Protein AF-A0A3B8P003-F1 (afdb_monomer_lite)

Secondary structure (DSSP, 8-state):
---HHHHHT------SS---HHHHHHHHHHHHHHHHHHHHHHHHHHHHHHHHHHHHHHHHHHHHHHHHHHHHHHHHHHHHHHHHHHHHHHHHHHHHHHHHHHHHHHHHHHHHHHHHHHHHHHHHHHHHHHHHHHHHHHHHHHHTS-----------------------------------------------------PPP----------SS-S---STTEEEETTTEEEE-

Foldseek 3Di:
DAALVNLQPDDDDDDPDDDDPVVSNVVSNVVSVVVVVVVVVVVVVVVVVVVVVVVVVVVVVVVVVVVVVVVVVVVVVVVVVVVVVVVVVVVVVVVVVVVVVVVVVVVVVVVVVVVVVVVVVVVVVVVVVVVVVVVVVVVVVVVPDPDDDDPDDDDDDDDDDDDDDDDDDDDDPPPDDDDDDDDDDDDDDDPDPPPDPPPDDPPDDPPDPPPPDPQDDDDPFWHDDPVRDTDGD

Structure (mmCIF, N/CA/C/O backbone):
data_AF-A0A3B8P003-F1
#
_entry.id   AF-A0A3B8P003-F1
#
loop_
_atom_site.group_PDB
_atom_site.id
_atom_site.type_symbol
_atom_site.label_atom_id
_atom_site.label_alt_id
_atom_site.label_comp_id
_atom_site.label_asym_id
_atom_site.label_entity_id
_atom_site.label_seq_id
_atom_site.pdbx_PDB_ins_code
_atom_site.Cartn_x
_atom_site.Cartn_y
_atom_site.Cartn_z
_atom_site.occupancy
_atom_site.B_iso_or_equiv
_atom_site.auth_seq_id
_atom_site.auth_comp_id
_atom_site.auth_asym_id
_atom_site.auth_at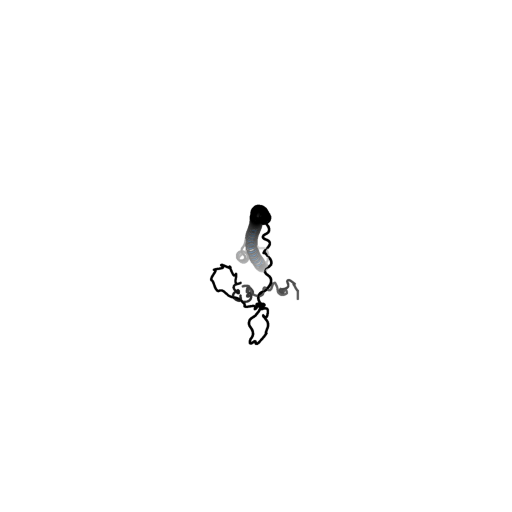om_id
_atom_site.pdbx_PDB_model_num
ATOM 1 N N . MET A 1 1 ? -41.967 1.877 48.458 1.00 63.88 1 MET A N 1
ATOM 2 C CA . MET A 1 1 ? -40.943 0.972 49.020 1.00 63.88 1 MET A CA 1
ATOM 3 C C . MET A 1 1 ? -40.528 1.576 50.343 1.00 63.88 1 MET A C 1
ATOM 5 O O . MET A 1 1 ? -40.306 2.779 50.349 1.00 63.88 1 MET A O 1
ATOM 9 N N . PHE A 1 2 ? -40.497 0.799 51.423 1.00 77.50 2 PHE A N 1
ATOM 10 C CA . PHE A 1 2 ? -40.043 1.309 52.716 1.00 77.50 2 PHE A CA 1
ATOM 11 C C . PHE A 1 2 ? -38.516 1.429 52.710 1.00 77.50 2 PHE A C 1
ATOM 13 O O . PHE A 1 2 ? -37.830 0.576 52.139 1.00 77.50 2 PHE A O 1
ATOM 20 N N . SER A 1 3 ? -37.983 2.490 53.302 1.00 84.31 3 SER A N 1
ATOM 21 C CA . SER A 1 3 ? -36.556 2.610 53.593 1.00 84.31 3 SER A CA 1
ATOM 22 C C . SER A 1 3 ? -36.187 1.774 54.823 1.00 84.31 3 SER A C 1
ATOM 24 O O . SER A 1 3 ? -37.038 1.477 55.659 1.00 84.31 3 SER A O 1
ATOM 26 N N . VAL A 1 4 ? -34.908 1.416 54.960 1.00 85.06 4 VAL A N 1
ATOM 27 C CA . VAL A 1 4 ? -34.393 0.686 56.137 1.00 85.06 4 VAL A CA 1
ATOM 28 C C . VAL A 1 4 ? -34.776 1.409 57.442 1.00 85.06 4 VAL A C 1
ATOM 30 O O . VAL A 1 4 ? -35.171 0.770 58.413 1.00 85.06 4 VAL A O 1
ATOM 33 N N . ASN A 1 5 ? -34.763 2.747 57.438 1.00 83.12 5 ASN A N 1
ATOM 34 C CA . ASN A 1 5 ? -35.169 3.560 58.587 1.00 83.12 5 ASN A CA 1
ATOM 35 C C . ASN A 1 5 ? -36.682 3.502 58.845 1.00 83.12 5 ASN A C 1
ATOM 37 O O . ASN A 1 5 ? -37.097 3.384 59.990 1.00 83.12 5 ASN A O 1
ATOM 41 N N . GLU A 1 6 ? -37.513 3.501 57.800 1.00 85.62 6 GLU A N 1
ATOM 42 C CA . GLU A 1 6 ? -38.972 3.369 57.946 1.00 85.62 6 GLU A CA 1
ATOM 43 C C . GLU A 1 6 ? -39.397 1.989 58.471 1.00 85.62 6 GLU A C 1
ATOM 45 O O . GLU A 1 6 ? -40.442 1.883 59.113 1.00 85.62 6 GLU A O 1
ATOM 50 N N . ILE A 1 7 ? -38.606 0.940 58.211 1.00 85.81 7 ILE A N 1
ATOM 51 C CA . ILE A 1 7 ? -38.816 -0.402 58.779 1.00 85.81 7 ILE A CA 1
ATOM 52 C C . ILE A 1 7 ? -38.490 -0.392 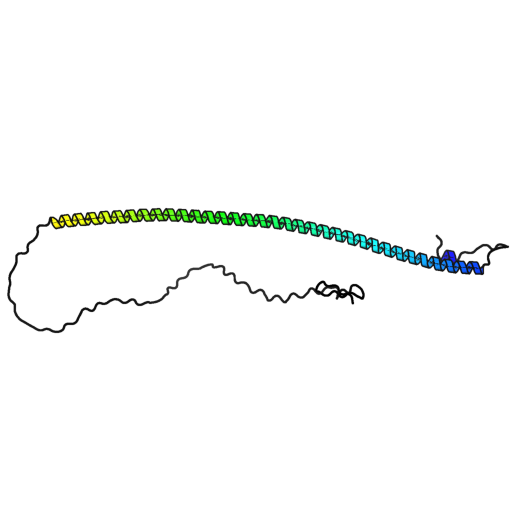60.280 1.00 85.81 7 ILE A C 1
ATOM 54 O O . ILE A 1 7 ? -39.280 -0.900 61.072 1.00 85.81 7 ILE A O 1
ATOM 58 N N . ASN A 1 8 ? -37.383 0.244 60.673 1.00 83.31 8 ASN A N 1
ATOM 59 C CA . ASN A 1 8 ? -36.943 0.329 62.070 1.00 83.31 8 ASN A CA 1
ATOM 60 C C . ASN A 1 8 ? -37.810 1.254 62.939 1.00 83.31 8 ASN A C 1
ATOM 62 O O . ASN A 1 8 ? -37.999 1.001 64.125 1.00 83.31 8 ASN A O 1
ATOM 66 N N . GLU A 1 9 ? -38.367 2.320 62.367 1.00 85.62 9 GLU A N 1
ATOM 67 C CA . GLU A 1 9 ? -39.223 3.272 63.088 1.00 85.62 9 GLU A CA 1
ATOM 68 C C . GLU A 1 9 ? -40.701 2.846 63.128 1.00 85.62 9 GLU A C 1
ATOM 70 O O . GLU A 1 9 ? -41.552 3.551 63.689 1.00 85.62 9 GLU A O 1
ATOM 75 N N . LYS A 1 10 ? -41.044 1.694 62.535 1.00 86.50 10 LYS A N 1
ATOM 76 C CA . LYS A 1 10 ? -42.431 1.254 62.416 1.00 86.50 10 LYS A CA 1
ATOM 77 C C . LYS A 1 10 ? -43.001 0.859 63.779 1.00 86.50 10 LYS A C 1
ATOM 79 O O . LYS A 1 10 ? -42.590 -0.116 64.392 1.00 86.50 10 LYS A O 1
ATOM 84 N N . LYS A 1 11 ? -44.029 1.588 64.221 1.00 85.19 11 LYS A N 1
ATOM 85 C CA . LYS A 1 11 ? -44.801 1.263 65.430 1.00 85.19 11 LYS A CA 1
ATOM 86 C C . LYS A 1 11 ? -46.088 0.522 65.075 1.00 85.19 11 LYS A C 1
ATOM 88 O O . LYS A 1 11 ? -46.787 0.911 64.138 1.00 85.19 11 LYS A O 1
ATOM 93 N N . PHE A 1 12 ? -46.410 -0.507 65.855 1.00 86.88 12 PHE A N 1
ATOM 94 C CA . PHE A 1 12 ? -47.652 -1.274 65.742 1.00 86.88 12 PHE A CA 1
ATOM 95 C C . PHE A 1 12 ? -48.625 -0.932 66.877 1.00 86.88 12 PHE A C 1
ATOM 97 O O . PHE A 1 12 ? -48.211 -0.600 67.990 1.00 86.88 12 PHE A O 1
ATOM 104 N N . GLU A 1 13 ? -49.927 -1.024 66.603 1.00 84.50 13 GLU A N 1
ATOM 105 C CA . GLU A 1 13 ? -50.970 -0.871 67.622 1.00 84.50 13 GLU A CA 1
ATOM 106 C C . GLU A 1 13 ? -50.999 -2.080 68.572 1.00 84.50 13 GLU A C 1
ATOM 108 O O . GLU A 1 13 ? -50.769 -3.220 68.164 1.00 84.50 13 GLU A O 1
ATOM 113 N N . LYS A 1 14 ? -51.284 -1.842 69.859 1.00 81.81 14 LYS A N 1
ATOM 114 C CA . LYS A 1 14 ? -51.361 -2.904 70.874 1.00 81.81 14 LYS A CA 1
ATOM 115 C C . LYS A 1 14 ? -52.758 -3.530 70.881 1.00 81.81 14 LYS A C 1
ATOM 117 O O . LYS A 1 14 ? -53.734 -2.838 71.154 1.00 81.81 14 LYS A O 1
ATOM 122 N N . ALA A 1 15 ? -52.840 -4.839 70.652 1.00 85.44 15 ALA A N 1
ATOM 123 C CA . ALA A 1 15 ? -54.074 -5.622 70.749 1.00 85.44 15 ALA A CA 1
ATOM 124 C C . ALA A 1 15 ? -54.085 -6.505 72.012 1.00 85.44 15 ALA A C 1
ATOM 126 O O . ALA A 1 15 ? -53.030 -6.896 72.509 1.00 85.44 15 ALA A O 1
ATOM 127 N N . ALA A 1 16 ? -55.278 -6.844 72.521 1.00 78.88 16 ALA A N 1
ATOM 128 C CA . ALA A 1 16 ? -55.450 -7.651 73.740 1.00 78.88 16 ALA A CA 1
ATOM 129 C C . ALA A 1 16 ? -54.901 -9.092 73.622 1.00 78.88 16 ALA A C 1
ATOM 131 O O . ALA A 1 16 ? -54.540 -9.695 74.627 1.00 78.88 16 ALA A O 1
ATOM 132 N N . PHE A 1 17 ? -54.796 -9.617 72.398 1.00 80.62 17 PHE A N 1
ATOM 133 C CA . PHE A 1 17 ? -54.104 -10.860 72.053 1.00 80.62 17 PHE A CA 1
ATOM 134 C C . PHE A 1 17 ? -53.284 -10.612 70.780 1.00 80.62 17 PHE A C 1
ATOM 136 O O . PHE A 1 17 ? -53.823 -10.107 69.797 1.00 80.62 17 PHE A O 1
ATOM 143 N N . GLY A 1 18 ? -51.991 -10.940 70.785 1.00 84.00 18 GLY A N 1
ATOM 144 C CA . GLY A 1 18 ? -51.100 -10.676 69.653 1.00 84.00 18 GLY A CA 1
ATOM 145 C C . GLY A 1 18 ? -49.685 -11.215 69.858 1.00 84.00 18 GLY A C 1
ATOM 146 O O . GLY A 1 18 ? -49.392 -11.866 70.862 1.00 84.00 18 GLY A O 1
ATOM 147 N N . TYR A 1 19 ? -48.811 -10.951 68.885 1.00 86.69 19 TYR A N 1
ATOM 148 C CA . TYR A 1 19 ? -47.399 -11.330 68.948 1.00 86.69 19 TYR A CA 1
ATOM 149 C C . TYR A 1 19 ? -46.654 -10.564 70.049 1.00 86.69 19 TYR A C 1
ATOM 151 O O . TYR A 1 19 ? -47.011 -9.438 70.400 1.00 86.69 19 TYR A O 1
ATOM 159 N N . LYS A 1 20 ? -45.597 -11.178 70.594 1.00 88.19 20 LYS A N 1
ATOM 160 C CA . LYS A 1 20 ? -44.754 -10.547 71.616 1.00 88.19 20 LYS A CA 1
ATOM 161 C C . LYS A 1 20 ? -43.968 -9.382 70.995 1.00 88.19 20 LYS A C 1
ATOM 163 O O . LYS A 1 20 ? -43.255 -9.634 70.024 1.00 88.19 20 LYS A O 1
ATOM 168 N N . PRO A 1 21 ? -44.037 -8.161 71.559 1.00 86.69 21 PRO A N 1
ATOM 169 C CA . PRO A 1 21 ? -43.352 -6.988 71.010 1.00 86.69 21 PRO A CA 1
ATOM 170 C C . PRO A 1 21 ? -41.850 -7.210 70.791 1.00 86.69 21 PRO A C 1
ATOM 172 O O . PRO A 1 21 ? -41.364 -6.983 69.695 1.00 86.69 21 PRO A O 1
ATOM 175 N N . GLU A 1 22 ? -41.147 -7.787 71.774 1.00 87.50 22 GLU A N 1
ATOM 176 C CA . GLU A 1 22 ? -39.698 -8.048 71.691 1.00 87.50 22 GLU A CA 1
ATOM 177 C C . GLU A 1 22 ? -39.309 -8.967 70.520 1.00 87.50 22 GLU A C 1
ATOM 179 O O . GLU A 1 22 ? -38.291 -8.757 69.861 1.00 87.50 22 GLU A O 1
ATOM 184 N N . SER A 1 23 ? -40.124 -9.986 70.231 1.00 88.62 23 SER A N 1
ATOM 185 C CA . SER A 1 23 ? -39.875 -10.900 69.109 1.00 88.62 23 SER A CA 1
ATOM 186 C C . SER A 1 23 ? -40.128 -10.223 67.761 1.00 88.62 23 SER A C 1
ATOM 188 O O . SER A 1 23 ? -39.424 -10.508 66.797 1.00 88.62 23 SER A O 1
ATOM 190 N N . VAL A 1 24 ? -41.114 -9.320 67.694 1.00 90.62 24 VAL A N 1
ATOM 191 C CA . VAL A 1 24 ? -41.397 -8.526 66.490 1.00 90.62 24 VAL A CA 1
ATOM 192 C C . VAL A 1 24 ? -40.277 -7.518 66.239 1.00 90.62 24 VAL A C 1
ATOM 194 O O . VAL A 1 24 ? -39.825 -7.411 65.105 1.00 90.62 24 VAL A O 1
ATOM 197 N N . ASP A 1 25 ? -39.786 -6.842 67.279 1.00 87.38 25 ASP A N 1
ATOM 198 C CA . ASP A 1 25 ? -38.682 -5.881 67.171 1.00 87.38 25 ASP A CA 1
ATOM 199 C C . ASP A 1 25 ? -37.383 -6.567 66.712 1.00 87.38 25 ASP A C 1
ATOM 201 O O . ASP A 1 25 ? -36.697 -6.065 65.823 1.00 87.38 25 ASP A O 1
ATOM 205 N N . THR A 1 26 ? -37.082 -7.758 67.246 1.00 90.88 26 THR A N 1
ATOM 206 C CA . THR A 1 26 ? -35.921 -8.561 66.810 1.00 90.88 26 THR A CA 1
ATOM 207 C C . THR A 1 26 ? -36.036 -8.954 65.334 1.00 90.88 26 THR A C 1
ATOM 209 O O . THR A 1 26 ? -35.088 -8.791 64.571 1.00 90.88 26 THR A O 1
ATOM 212 N N . PHE A 1 27 ? -37.218 -9.405 64.901 1.00 91.25 27 PHE A N 1
ATOM 213 C CA . PHE A 1 27 ? -37.459 -9.753 63.499 1.00 91.25 27 PHE A CA 1
ATOM 214 C C . PHE A 1 27 ? -37.376 -8.531 62.573 1.00 91.25 27 PHE A C 1
ATOM 216 O O . PHE A 1 27 ? -36.802 -8.620 61.491 1.00 91.25 27 PHE A O 1
ATOM 223 N N . LEU A 1 28 ? -37.916 -7.377 62.985 1.00 90.06 28 LEU A N 1
ATOM 224 C CA . LEU A 1 28 ? -37.783 -6.133 62.223 1.00 90.06 28 LEU A CA 1
ATOM 225 C C . LEU A 1 28 ? -36.319 -5.722 62.060 1.00 90.06 28 LEU A C 1
ATOM 227 O O . LEU A 1 28 ? -35.947 -5.288 60.971 1.00 90.06 28 LEU A O 1
ATOM 231 N N . PHE A 1 29 ? -35.492 -5.903 63.094 1.00 89.25 29 PHE A N 1
ATOM 232 C CA . PHE A 1 29 ? -34.059 -5.640 63.012 1.00 89.25 29 PHE A CA 1
ATOM 233 C C . PHE A 1 29 ? -33.379 -6.542 61.970 1.00 89.25 29 PHE A C 1
ATOM 235 O O . PHE A 1 29 ? -32.745 -6.023 61.050 1.00 89.25 29 PHE A O 1
ATOM 242 N N . GLU A 1 30 ? -33.587 -7.862 62.039 1.00 92.06 30 GLU A N 1
ATOM 243 C CA . GLU A 1 30 ? -33.043 -8.830 61.068 1.00 92.06 30 GLU A CA 1
ATOM 244 C C . GLU A 1 30 ? -33.509 -8.539 59.630 1.00 92.06 30 GLU A C 1
ATOM 246 O O . GLU A 1 30 ? -32.714 -8.559 58.687 1.00 92.06 30 GLU A O 1
ATOM 251 N N . VAL A 1 31 ? -34.793 -8.207 59.447 1.00 92.94 31 VAL A N 1
ATOM 252 C CA . VAL A 1 31 ? -35.347 -7.821 58.141 1.00 92.94 31 VAL A CA 1
ATOM 253 C C . VAL A 1 31 ? -34.728 -6.516 57.647 1.00 92.94 31 VAL A C 1
ATOM 255 O O . VAL A 1 31 ? -34.431 -6.403 56.459 1.00 92.94 31 VAL A O 1
ATOM 258 N N . SER A 1 32 ? -34.518 -5.534 58.526 1.00 91.19 32 SER A N 1
ATOM 259 C CA . SER A 1 32 ? -33.887 -4.262 58.164 1.00 91.19 32 SER A CA 1
ATOM 260 C C . SER A 1 32 ? -32.437 -4.463 57.705 1.00 91.19 32 SER A C 1
ATOM 262 O O . SER A 1 32 ? -32.026 -3.859 56.712 1.00 91.19 32 SER A O 1
ATOM 264 N N . GLU A 1 33 ? -31.692 -5.360 58.359 1.00 92.12 33 GLU A N 1
ATOM 265 C CA . GLU A 1 33 ? -30.310 -5.698 58.018 1.00 92.12 33 GLU A CA 1
ATOM 266 C C . GLU A 1 33 ? -30.244 -6.429 56.672 1.00 92.12 33 GLU A C 1
ATOM 268 O O . GLU A 1 33 ? -29.532 -5.993 55.762 1.00 92.12 33 GLU A O 1
ATOM 273 N N . ALA A 1 34 ? -31.059 -7.474 56.494 1.00 92.50 34 ALA A N 1
ATOM 274 C CA . ALA A 1 34 ? -31.149 -8.206 55.234 1.00 92.50 34 ALA A CA 1
ATOM 275 C C . ALA A 1 34 ? -31.590 -7.297 54.074 1.00 92.50 34 ALA A C 1
ATOM 277 O O . ALA A 1 34 ? -31.040 -7.366 52.974 1.00 92.50 34 ALA A O 1
ATOM 278 N N . TYR A 1 35 ? -32.551 -6.401 54.315 1.00 92.88 35 TYR A N 1
ATOM 279 C CA . TYR A 1 35 ? -33.012 -5.450 53.310 1.00 92.88 35 TYR A CA 1
ATOM 280 C C . TYR A 1 35 ? -31.929 -4.425 52.954 1.00 92.88 35 TYR A C 1
ATOM 282 O O . TYR A 1 35 ? -31.729 -4.137 51.776 1.00 92.88 35 TYR A O 1
ATOM 290 N N . SER A 1 36 ? -31.185 -3.920 53.943 1.00 91.50 36 SER A N 1
ATOM 291 C CA . SER A 1 36 ? -30.033 -3.040 53.719 1.00 91.50 36 SER A CA 1
ATOM 292 C C . SER A 1 36 ? -28.971 -3.713 52.842 1.00 91.50 36 SER A C 1
ATOM 294 O O . SER A 1 36 ? -28.514 -3.120 51.862 1.00 91.50 36 SER A O 1
ATOM 296 N N . ALA A 1 37 ? -28.645 -4.980 53.124 1.00 94.00 37 ALA A N 1
ATOM 297 C CA . ALA A 1 37 ? -27.701 -5.760 52.328 1.00 94.00 37 ALA A CA 1
ATOM 298 C C . ALA A 1 37 ? -28.161 -5.910 50.866 1.00 94.00 37 ALA A C 1
ATOM 300 O O . ALA A 1 37 ? -27.383 -5.650 49.948 1.00 94.00 37 ALA A O 1
ATOM 301 N N . VAL A 1 38 ? -29.439 -6.238 50.641 1.00 95.06 38 VAL A N 1
ATOM 302 C CA . VAL A 1 38 ? -30.020 -6.353 49.290 1.00 95.06 38 VAL A CA 1
ATOM 303 C C . VAL A 1 38 ? -30.024 -5.011 48.555 1.00 95.06 38 VAL A C 1
ATOM 305 O O . VAL A 1 38 ? -29.752 -4.964 47.355 1.00 95.06 38 VAL A O 1
ATOM 308 N N . VAL A 1 39 ? -30.320 -3.904 49.241 1.00 93.00 39 VAL A N 1
ATOM 309 C CA . VAL A 1 39 ? -30.301 -2.561 48.638 1.00 93.00 39 VAL A CA 1
ATOM 310 C C . VAL A 1 39 ? -28.886 -2.173 48.210 1.00 93.00 39 VAL A C 1
ATOM 312 O O . VAL A 1 39 ? -28.702 -1.661 47.102 1.00 93.00 39 VAL A O 1
ATOM 315 N N . GLU A 1 40 ? -27.882 -2.435 49.048 1.00 94.25 40 GLU A N 1
ATOM 316 C CA . GLU A 1 40 ? -26.488 -2.149 48.711 1.00 94.25 40 GLU A CA 1
ATOM 317 C C . GLU A 1 40 ? -25.990 -3.048 47.570 1.00 94.25 40 GLU A C 1
ATOM 319 O O . GLU A 1 40 ? -25.363 -2.553 46.631 1.00 94.25 40 GLU A O 1
ATOM 324 N N . GLU A 1 41 ? -26.342 -4.337 47.567 1.00 96.31 41 GLU A N 1
ATOM 325 C CA . GLU A 1 41 ? -26.040 -5.240 46.453 1.00 96.31 41 GLU A CA 1
ATOM 326 C C . GLU A 1 41 ? -26.691 -4.758 45.150 1.00 96.31 41 GLU A C 1
ATOM 328 O O . GLU A 1 41 ? -26.023 -4.670 44.118 1.00 96.31 41 GLU A O 1
ATOM 333 N N . ASN A 1 42 ? -27.968 -4.364 45.186 1.00 96.00 42 ASN A N 1
ATOM 334 C CA . ASN A 1 42 ? -28.671 -3.844 44.015 1.00 96.00 42 ASN A CA 1
ATOM 335 C C . ASN A 1 42 ? -27.977 -2.589 43.470 1.00 96.00 42 ASN A C 1
ATOM 337 O O . ASN A 1 42 ? -27.723 -2.489 42.271 1.00 96.00 42 ASN A O 1
ATOM 341 N N . LYS A 1 43 ? -27.564 -1.671 44.349 1.00 96.25 43 LYS A N 1
ATOM 342 C CA . LYS A 1 43 ? -26.807 -0.472 43.969 1.00 96.25 43 LYS A CA 1
ATOM 343 C C . LYS A 1 43 ? -25.454 -0.818 43.344 1.00 96.25 43 LYS A C 1
ATOM 345 O O . LYS A 1 43 ? -25.045 -0.189 42.366 1.00 96.25 43 LYS A O 1
ATOM 350 N N . GLN A 1 44 ? -24.747 -1.812 43.878 1.00 97.19 44 GLN A N 1
ATOM 351 C CA . GLN A 1 44 ? -23.490 -2.293 43.303 1.00 97.19 44 GLN A CA 1
ATOM 352 C C . GLN A 1 44 ? -23.702 -2.952 41.937 1.00 97.19 44 GLN A C 1
ATOM 354 O O . GLN A 1 44 ? -22.930 -2.699 41.012 1.00 97.19 44 GLN A O 1
ATOM 359 N N . LEU A 1 45 ? -24.754 -3.758 41.782 1.00 97.56 45 LEU A N 1
ATOM 360 C CA . LEU A 1 45 ? -25.126 -4.378 40.512 1.00 97.56 45 LEU A CA 1
ATOM 361 C C . LEU A 1 45 ? -25.519 -3.328 39.470 1.00 97.56 45 LEU A C 1
ATOM 363 O O . LEU A 1 45 ? -25.030 -3.392 38.347 1.00 97.56 45 LEU A O 1
ATOM 367 N N . GLN A 1 46 ? -26.308 -2.319 39.842 1.00 97.62 46 GLN A N 1
ATOM 368 C CA . GLN A 1 46 ? -26.659 -1.200 38.963 1.00 97.62 46 GLN A CA 1
ATOM 369 C C . GLN A 1 46 ? -25.417 -0.442 38.483 1.00 97.62 46 GLN A C 1
ATOM 371 O O . GLN A 1 46 ? -25.278 -0.196 37.286 1.00 97.62 46 GLN A O 1
ATOM 376 N N . LYS A 1 47 ? -24.466 -0.146 39.381 1.00 98.00 47 LYS A N 1
ATOM 377 C CA . LYS A 1 47 ? -23.176 0.457 39.000 1.00 98.00 47 LYS A CA 1
ATOM 378 C C . LYS A 1 47 ? -22.391 -0.427 38.033 1.00 98.00 47 LYS A C 1
ATOM 380 O O . LYS A 1 47 ? -21.849 0.073 37.053 1.00 98.00 47 LYS A O 1
ATOM 385 N N . LYS A 1 48 ? -22.329 -1.739 38.285 1.00 97.94 48 LYS A N 1
ATOM 386 C CA . LYS A 1 48 ? -21.662 -2.687 37.379 1.00 97.94 48 LYS A CA 1
ATOM 387 C C . LYS A 1 48 ? -22.330 -2.689 36.006 1.00 97.94 48 LYS A C 1
ATOM 389 O O . LYS A 1 48 ? -21.625 -2.597 35.012 1.00 97.94 48 LYS A O 1
ATOM 394 N N . ILE A 1 49 ? -23.662 -2.738 35.947 1.00 98.12 49 ILE A N 1
ATOM 395 C CA . ILE A 1 49 ? -24.422 -2.682 34.690 1.00 98.12 49 ILE A CA 1
ATOM 396 C C . ILE A 1 49 ? -24.105 -1.398 33.927 1.00 98.12 49 ILE A C 1
ATOM 398 O O . ILE A 1 49 ? -23.846 -1.470 32.731 1.00 98.12 49 ILE A O 1
ATOM 402 N N . GLN A 1 50 ? -24.064 -0.251 34.607 1.00 98.06 50 GLN A N 1
ATOM 403 C CA . GLN A 1 50 ? -23.712 1.018 33.977 1.00 98.06 50 GLN A CA 1
ATOM 404 C C . GLN A 1 50 ? -22.302 0.979 33.369 1.00 98.06 50 GLN A C 1
ATOM 406 O O . GLN A 1 50 ? -22.142 1.265 32.188 1.00 98.06 50 GLN A O 1
ATOM 411 N N . ILE A 1 51 ? -21.298 0.547 34.138 1.00 97.94 51 ILE A N 1
ATOM 412 C CA . ILE A 1 51 ? -19.911 0.442 33.654 1.00 97.94 51 ILE A CA 1
ATOM 413 C C . ILE A 1 51 ? -19.812 -0.532 32.473 1.00 97.94 51 ILE A C 1
ATOM 415 O O . ILE A 1 51 ? -19.085 -0.284 31.514 1.00 97.94 51 ILE A O 1
ATOM 419 N N . LEU A 1 52 ? -20.520 -1.663 32.535 1.00 97.56 52 LEU A N 1
ATOM 420 C CA . LEU A 1 52 ? -20.537 -2.632 31.442 1.00 97.56 52 LEU A CA 1
ATOM 421 C C . LEU A 1 52 ? -21.201 -2.045 30.192 1.00 97.56 52 LEU A C 1
ATOM 423 O O . LEU A 1 52 ? -20.689 -2.252 29.098 1.00 97.56 52 LEU A O 1
ATOM 427 N N . ALA A 1 53 ? -22.301 -1.308 30.341 1.00 97.88 53 ALA A N 1
ATOM 428 C CA . ALA A 1 53 ? -22.973 -0.648 29.228 1.00 97.88 53 ALA A CA 1
ATOM 429 C C . ALA A 1 53 ? -22.069 0.403 28.564 1.00 97.88 53 ALA A C 1
ATOM 431 O O . ALA A 1 53 ? -21.945 0.405 27.341 1.00 97.88 53 ALA A O 1
ATOM 432 N N . GLU A 1 54 ? -21.379 1.225 29.360 1.00 98.00 54 GLU A N 1
ATOM 433 C CA . GLU A 1 54 ? -20.398 2.204 28.874 1.00 98.00 54 GLU A CA 1
ATOM 434 C C . GLU A 1 54 ? -19.255 1.518 28.110 1.00 98.00 54 GLU A C 1
ATOM 436 O O . GLU A 1 54 ? -18.948 1.904 26.984 1.00 98.00 54 GLU A O 1
ATOM 441 N N . LYS A 1 55 ? -18.690 0.429 28.650 1.00 98.00 55 LYS A N 1
ATOM 442 C CA . LYS A 1 55 ? -17.642 -0.347 27.964 1.00 98.00 55 LYS A CA 1
ATOM 443 C C . LYS A 1 55 ? -18.118 -0.993 26.668 1.00 98.00 55 LYS A C 1
ATOM 445 O O . LYS A 1 55 ? -17.368 -1.052 25.701 1.00 98.00 55 LYS A O 1
ATOM 450 N N . VAL A 1 56 ? -19.347 -1.507 26.635 1.00 98.25 56 VAL A N 1
ATOM 451 C CA . VAL A 1 56 ? -19.919 -2.078 25.406 1.00 98.25 56 VAL A CA 1
ATOM 452 C C . VAL A 1 56 ? -20.052 -1.002 24.336 1.00 98.25 56 VAL A C 1
ATOM 454 O O . VAL A 1 56 ? -19.777 -1.276 23.170 1.00 98.25 56 VAL A O 1
ATOM 457 N N . GLN A 1 57 ? -20.451 0.211 24.714 1.00 97.81 57 GLN A N 1
ATOM 458 C CA . GLN A 1 57 ? -20.520 1.322 23.776 1.00 97.81 57 GLN A CA 1
ATOM 459 C C . GLN A 1 57 ? -19.127 1.730 23.277 1.00 97.81 57 GLN A C 1
ATOM 461 O O . GLN A 1 57 ? -18.936 1.836 22.070 1.00 97.81 57 GLN A O 1
ATOM 466 N N . GLU A 1 58 ? -18.143 1.842 24.172 1.00 98.12 58 GLU A N 1
ATOM 467 C CA . GLU A 1 58 ? -16.749 2.118 23.805 1.00 98.12 58 GLU A CA 1
ATOM 468 C C . GLU A 1 58 ? -16.200 1.071 22.821 1.00 98.12 58 GLU A C 1
ATOM 470 O O . GLU A 1 58 ? -15.609 1.423 21.801 1.00 98.12 58 GLU A O 1
ATOM 475 N N . TYR A 1 59 ? -16.434 -0.221 23.073 1.00 98.25 59 TYR A N 1
ATOM 476 C CA . TYR A 1 59 ? -15.984 -1.280 22.167 1.00 98.25 59 TYR A CA 1
ATOM 477 C C . TYR A 1 59 ? -16.663 -1.230 20.802 1.00 98.25 59 TYR A C 1
ATOM 479 O O . TYR A 1 59 ? -16.005 -1.510 19.805 1.00 98.25 59 TYR A O 1
ATOM 487 N N . ARG A 1 60 ? -17.940 -0.841 20.733 1.00 98.00 60 ARG A N 1
ATOM 488 C CA . ARG A 1 60 ? -18.625 -0.645 19.448 1.00 98.00 60 ARG A CA 1
ATOM 489 C C . ARG A 1 60 ? -18.012 0.504 18.656 1.00 98.00 60 ARG A C 1
ATOM 491 O O . ARG A 1 60 ? -17.724 0.337 17.479 1.00 98.00 60 ARG A O 1
ATOM 498 N N . GLU A 1 61 ? -17.741 1.631 19.308 1.00 97.88 61 GLU A N 1
ATOM 499 C CA . GLU A 1 61 ? -17.092 2.781 18.665 1.00 97.88 61 GLU A CA 1
ATOM 500 C C . GLU A 1 61 ? -15.670 2.437 18.182 1.00 97.88 61 GLU A C 1
ATOM 502 O O . GLU A 1 61 ? -15.260 2.828 17.086 1.00 97.88 61 GLU A O 1
ATOM 507 N N . GLN A 1 62 ? -14.919 1.655 18.965 1.00 98.00 62 GLN A N 1
ATOM 508 C CA . GLN A 1 62 ? -13.602 1.153 18.566 1.00 98.00 62 GLN A CA 1
ATOM 509 C C . GLN A 1 62 ? -13.682 0.166 17.394 1.00 98.00 62 GLN A C 1
ATOM 511 O O . GLN 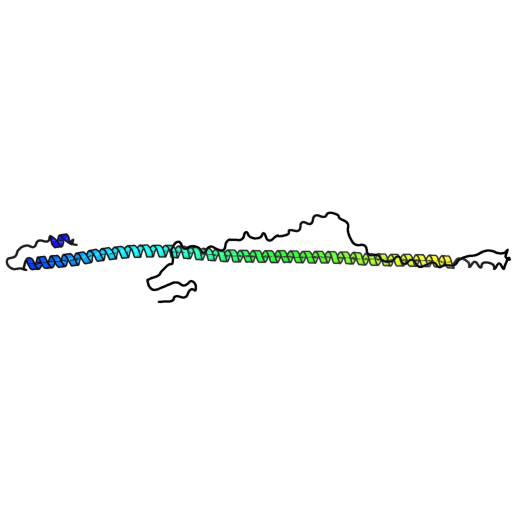A 1 62 ? -12.850 0.235 16.489 1.00 98.00 62 GLN A O 1
ATOM 516 N N . GLU A 1 63 ? -14.663 -0.738 17.391 1.00 97.88 63 GLU A N 1
ATOM 517 C CA . GLU A 1 63 ? -14.892 -1.685 16.296 1.00 97.88 63 GLU A CA 1
ATOM 518 C C . GLU A 1 63 ? -15.234 -0.954 14.993 1.00 97.88 63 GLU A C 1
ATOM 520 O O . GLU A 1 63 ? -14.649 -1.258 13.952 1.00 97.88 63 GLU A O 1
ATOM 525 N N . ASP A 1 64 ? -16.106 0.053 15.055 1.00 97.81 64 ASP A N 1
ATOM 526 C CA . ASP A 1 64 ? -16.474 0.875 13.902 1.00 97.81 64 ASP A CA 1
ATOM 527 C C . ASP A 1 64 ? -15.261 1.640 13.352 1.00 97.81 64 ASP A C 1
ATOM 529 O O . ASP A 1 64 ? -14.972 1.581 12.155 1.00 97.81 64 ASP A O 1
ATOM 533 N N . SER A 1 65 ? -14.471 2.269 14.227 1.00 98.00 65 SER A N 1
ATOM 534 C CA . SER A 1 65 ? -13.229 2.953 13.841 1.00 98.00 65 SER A CA 1
ATOM 535 C C . SER A 1 65 ? -12.205 2.002 13.206 1.00 98.00 65 SER A C 1
ATOM 537 O O . SER A 1 65 ? -11.571 2.320 12.190 1.00 98.00 65 SER A O 1
ATOM 539 N N . LEU A 1 66 ? -12.059 0.794 13.760 1.00 97.81 66 LEU A N 1
ATOM 540 C CA . LEU A 1 66 ? -11.172 -0.227 13.210 1.00 97.81 66 LEU A CA 1
ATOM 541 C C . LEU A 1 66 ? -11.660 -0.695 11.836 1.00 97.81 66 LEU A C 1
ATOM 543 O O . LEU A 1 66 ? -10.860 -0.824 10.907 1.00 97.81 66 LEU A O 1
ATOM 547 N N . ARG A 1 67 ? -12.967 -0.914 11.684 1.00 97.94 67 ARG A N 1
ATOM 548 C CA . ARG A 1 67 ? -13.587 -1.294 10.415 1.00 97.94 67 ARG A CA 1
ATOM 549 C C . ARG A 1 67 ? -13.374 -0.222 9.348 1.00 97.94 67 ARG A C 1
ATOM 551 O O . ARG A 1 67 ? -12.979 -0.557 8.231 1.00 97.94 67 ARG A O 1
ATOM 558 N N . ASP A 1 68 ? -13.562 1.047 9.689 1.00 98.00 68 ASP A N 1
ATOM 559 C CA . ASP A 1 68 ? -13.319 2.169 8.781 1.00 98.00 68 ASP A CA 1
ATOM 560 C C . ASP A 1 68 ? -11.844 2.284 8.388 1.00 98.00 68 ASP A C 1
ATOM 562 O O . ASP A 1 68 ? -11.514 2.501 7.214 1.00 98.00 68 ASP A O 1
ATOM 566 N N . THR A 1 69 ? -10.942 2.061 9.345 1.00 98.06 69 THR A N 1
ATOM 567 C CA . THR A 1 69 ? -9.497 2.019 9.094 1.00 98.06 69 THR A CA 1
ATOM 568 C C . THR A 1 69 ? -9.142 0.890 8.127 1.00 98.06 69 THR A C 1
ATOM 570 O O . THR A 1 69 ? -8.413 1.121 7.162 1.00 98.06 69 THR A O 1
ATOM 573 N N . LEU A 1 70 ? -9.695 -0.312 8.320 1.00 98.06 70 LEU A N 1
ATOM 574 C CA . LEU A 1 70 ? -9.473 -1.456 7.430 1.00 98.06 70 LEU A CA 1
ATOM 575 C C . LEU A 1 70 ? -10.006 -1.199 6.017 1.00 98.06 70 LEU A C 1
ATOM 577 O O . LEU A 1 70 ? -9.311 -1.475 5.041 1.00 98.06 70 LEU A O 1
ATOM 581 N N . LEU A 1 71 ? -11.203 -0.622 5.891 1.00 97.81 71 LEU A N 1
ATOM 582 C CA . LEU A 1 71 ? -11.772 -0.259 4.591 1.00 97.81 71 LEU A CA 1
ATOM 583 C C . LEU A 1 71 ? -10.926 0.799 3.878 1.00 97.81 71 LEU A C 1
ATOM 585 O O . LEU A 1 71 ? -10.721 0.724 2.666 1.00 97.81 71 LEU A O 1
ATOM 589 N N . THR A 1 72 ? -10.416 1.779 4.619 1.00 98.06 72 THR A N 1
ATOM 590 C CA . THR A 1 72 ? -9.537 2.816 4.071 1.00 98.06 72 THR A CA 1
ATOM 591 C C . THR A 1 72 ? -8.197 2.229 3.636 1.00 98.06 72 THR A C 1
ATOM 593 O O . THR A 1 72 ? -7.741 2.515 2.530 1.00 98.06 72 THR A O 1
ATOM 596 N N . ALA A 1 73 ? -7.601 1.353 4.449 1.00 97.56 73 ALA A N 1
ATOM 597 C CA . ALA A 1 73 ? -6.374 0.641 4.108 1.00 97.56 73 ALA A CA 1
ATOM 598 C C . ALA A 1 73 ? -6.550 -0.236 2.859 1.00 97.56 73 ALA A C 1
ATOM 600 O O . ALA A 1 73 ? -5.693 -0.217 1.977 1.00 97.56 73 ALA A O 1
ATOM 601 N N . GLN A 1 74 ? -7.680 -0.940 2.733 1.00 97.62 74 GLN A N 1
ATOM 602 C CA . GLN A 1 74 ? -8.000 -1.727 1.543 1.00 97.62 74 GLN A CA 1
ATOM 603 C C . GLN A 1 74 ? -8.110 -0.839 0.299 1.00 97.62 74 GLN A C 1
ATOM 605 O O . GLN A 1 74 ? -7.452 -1.105 -0.703 1.00 97.62 74 GLN A O 1
ATOM 610 N N . ARG A 1 75 ? -8.880 0.256 0.368 1.00 97.44 75 ARG A N 1
ATOM 611 C CA . ARG A 1 75 ? -9.016 1.209 -0.749 1.00 97.44 75 ARG A CA 1
ATOM 612 C C . ARG A 1 75 ? -7.676 1.816 -1.155 1.00 97.44 75 ARG A C 1
ATOM 614 O O . ARG A 1 75 ? -7.417 1.980 -2.346 1.00 97.44 75 ARG A O 1
ATOM 621 N N . LEU A 1 76 ? -6.827 2.144 -0.181 1.00 98.06 76 LEU A N 1
ATOM 622 C CA . LEU A 1 76 ? -5.482 2.651 -0.433 1.00 98.06 76 LEU A CA 1
ATOM 623 C C . LEU A 1 76 ? -4.614 1.591 -1.120 1.00 98.06 76 LEU A C 1
ATOM 625 O O . LEU A 1 76 ? -3.940 1.908 -2.096 1.00 98.06 76 LEU A O 1
ATOM 629 N N . GLY A 1 77 ? -4.674 0.339 -0.659 1.00 98.00 77 GLY A N 1
ATOM 630 C CA . GLY A 1 77 ? -3.995 -0.792 -1.287 1.00 98.00 77 GLY A CA 1
ATOM 631 C C . GLY A 1 77 ? -4.433 -1.005 -2.736 1.00 98.00 77 GLY A C 1
ATOM 632 O O . GLY A 1 77 ? -3.588 -1.107 -3.624 1.00 98.00 77 GLY A O 1
ATOM 633 N N . ASP A 1 78 ? -5.740 -0.982 -2.999 1.00 97.81 78 ASP A N 1
ATOM 634 C CA . ASP A 1 78 ? -6.302 -1.130 -4.346 1.00 97.81 78 ASP A CA 1
ATOM 635 C C . ASP A 1 78 ? -5.903 0.034 -5.265 1.00 97.81 78 ASP A C 1
ATOM 637 O O . ASP A 1 78 ? -5.515 -0.174 -6.420 1.00 97.81 78 ASP A O 1
ATOM 641 N N . SER A 1 79 ? -5.954 1.269 -4.754 1.00 97.75 79 SER A N 1
ATOM 642 C CA . SER A 1 79 ? -5.526 2.462 -5.491 1.00 97.75 79 SER A CA 1
ATOM 643 C C . SER A 1 79 ? -4.037 2.412 -5.819 1.00 97.75 79 SER A C 1
ATOM 645 O O . SER A 1 79 ? -3.656 2.665 -6.962 1.00 97.75 79 SER A O 1
ATOM 647 N N . LEU A 1 80 ? -3.199 2.037 -4.848 1.00 98.25 80 LEU A N 1
ATOM 648 C CA . LEU A 1 80 ? -1.760 1.895 -5.040 1.00 98.25 80 LEU A CA 1
ATOM 649 C C . LEU A 1 80 ? -1.457 0.801 -6.066 1.00 98.25 80 LEU A C 1
ATOM 651 O O . LEU A 1 80 ? -0.666 1.023 -6.976 1.00 98.25 80 LEU A O 1
ATOM 655 N N . LEU A 1 81 ? -2.130 -0.351 -5.987 1.00 98.12 81 LEU A N 1
ATOM 656 C CA . LEU A 1 81 ? -1.954 -1.434 -6.952 1.00 98.12 81 LEU A CA 1
ATOM 657 C C . LEU A 1 81 ? -2.318 -0.985 -8.372 1.00 98.12 81 LEU A C 1
ATOM 659 O O . LEU A 1 81 ? -1.596 -1.290 -9.323 1.00 98.12 81 LEU A O 1
ATOM 663 N N . LYS A 1 82 ? -3.423 -0.248 -8.529 1.00 98.06 82 LYS A N 1
ATOM 664 C CA . LYS A 1 82 ? -3.837 0.316 -9.819 1.00 98.06 82 LYS A CA 1
ATOM 665 C C . LYS A 1 82 ? -2.819 1.331 -10.342 1.00 98.06 82 LYS A C 1
ATOM 667 O O . LYS A 1 82 ? -2.462 1.281 -11.516 1.00 98.06 82 LYS A O 1
ATOM 672 N N . GLU A 1 83 ? -2.336 2.228 -9.488 1.00 97.88 83 GLU A N 1
ATOM 673 C CA . GLU A 1 83 ? -1.328 3.223 -9.854 1.00 97.88 83 GLU A CA 1
ATOM 674 C C . GLU A 1 83 ? -0.003 2.565 -10.257 1.00 97.88 83 GLU A C 1
ATOM 676 O O . GLU A 1 83 ? 0.555 2.903 -11.299 1.00 97.88 83 GLU A O 1
ATOM 681 N N . SER A 1 84 ? 0.474 1.585 -9.487 1.00 98.06 84 SER A N 1
ATOM 682 C CA . SER A 1 84 ? 1.683 0.820 -9.792 1.00 98.06 84 SER A CA 1
ATOM 683 C C . SER A 1 84 ? 1.569 0.069 -11.115 1.00 98.06 84 SER A C 1
ATOM 685 O O . SER A 1 84 ? 2.511 0.110 -11.904 1.00 98.06 84 SER A O 1
ATOM 687 N N . LYS A 1 85 ? 0.421 -0.563 -11.400 1.00 98.12 85 LYS A N 1
ATOM 688 C CA . LYS A 1 85 ? 0.167 -1.218 -12.695 1.00 98.12 85 LYS A CA 1
ATOM 689 C C . LYS A 1 85 ? 0.205 -0.217 -13.847 1.00 98.12 85 LYS A C 1
ATOM 691 O O . LYS A 1 85 ? 0.936 -0.429 -14.805 1.00 98.12 85 LYS A O 1
ATOM 696 N N . ASN A 1 86 ? -0.486 0.914 -13.711 1.00 98.19 86 ASN A N 1
ATOM 697 C CA . ASN A 1 86 ? -0.469 1.962 -14.730 1.00 98.19 86 ASN A CA 1
ATOM 698 C C . ASN A 1 86 ? 0.948 2.510 -14.967 1.00 98.19 86 ASN A C 1
ATOM 700 O O . ASN A 1 86 ? 1.348 2.705 -16.112 1.00 98.19 86 ASN A O 1
ATOM 704 N N . LYS A 1 87 ? 1.725 2.748 -13.902 1.00 97.88 87 LYS A N 1
ATOM 705 C CA . LYS A 1 87 ? 3.123 3.193 -14.014 1.00 97.88 87 LYS A CA 1
ATOM 706 C C . LYS A 1 87 ? 3.988 2.146 -14.707 1.00 97.88 87 LYS A C 1
ATOM 708 O O . LYS A 1 87 ? 4.767 2.510 -15.581 1.00 97.88 87 LYS A O 1
ATOM 713 N N . ALA A 1 88 ? 3.837 0.872 -14.354 1.00 98.25 88 ALA A N 1
ATOM 714 C CA . ALA A 1 88 ? 4.549 -0.219 -15.010 1.00 98.25 88 ALA A CA 1
ATOM 715 C C . ALA A 1 88 ? 4.220 -0.274 -16.509 1.00 98.25 88 ALA A C 1
ATOM 717 O O . ALA A 1 88 ? 5.136 -0.303 -17.327 1.00 98.25 88 ALA A O 1
ATOM 718 N N . ASP A 1 89 ? 2.941 -0.180 -16.877 1.00 98.00 89 ASP A N 1
ATOM 719 C CA . ASP A 1 89 ? 2.510 -0.168 -18.278 1.00 98.00 89 ASP A CA 1
ATOM 720 C C . ASP A 1 89 ? 3.087 1.024 -19.049 1.00 98.00 89 ASP A C 1
ATOM 722 O O . ASP A 1 89 ? 3.516 0.878 -20.193 1.00 98.00 89 ASP A O 1
ATOM 726 N N . VAL A 1 90 ? 3.126 2.210 -18.434 1.00 98.25 90 VAL A N 1
ATOM 727 C CA . VAL A 1 90 ? 3.742 3.403 -19.035 1.00 98.25 90 VAL A CA 1
ATOM 728 C C . VAL A 1 90 ? 5.243 3.204 -19.230 1.00 98.25 90 VAL A C 1
ATOM 730 O O . VAL A 1 90 ? 5.747 3.511 -20.306 1.00 98.25 90 VAL A O 1
ATOM 733 N N . ILE A 1 91 ? 5.949 2.661 -18.235 1.00 98.19 91 ILE A N 1
ATOM 734 C CA . ILE A 1 91 ? 7.389 2.384 -18.331 1.00 98.19 91 ILE A CA 1
ATOM 735 C C . ILE A 1 91 ? 7.666 1.382 -19.453 1.00 98.19 91 ILE A C 1
ATOM 737 O O . ILE A 1 91 ? 8.572 1.606 -20.252 1.00 98.19 91 ILE A O 1
ATOM 741 N N . ILE A 1 92 ? 6.878 0.309 -19.550 1.00 98.31 92 ILE A N 1
ATOM 742 C CA . ILE A 1 92 ? 7.030 -0.701 -20.603 1.00 98.31 92 ILE A CA 1
ATOM 743 C C . ILE A 1 92 ? 6.789 -0.076 -21.980 1.00 98.31 92 ILE A C 1
ATOM 745 O O . ILE A 1 92 ? 7.590 -0.292 -22.885 1.00 98.31 92 ILE A O 1
ATOM 749 N N . LYS A 1 93 ? 5.733 0.732 -22.135 1.00 98.06 93 LYS A N 1
ATOM 750 C CA . LYS A 1 93 ? 5.424 1.416 -23.402 1.00 98.06 93 LYS A CA 1
ATOM 751 C C . LYS A 1 93 ? 6.489 2.435 -23.803 1.00 98.06 93 LYS A C 1
ATOM 753 O O . LYS A 1 93 ? 6.836 2.528 -24.975 1.00 98.06 93 LYS A O 1
ATOM 758 N N . ASP A 1 94 ? 7.009 3.206 -22.853 1.00 97.94 94 ASP A N 1
ATOM 759 C CA . ASP A 1 94 ? 8.080 4.169 -23.121 1.00 97.94 94 ASP A CA 1
ATOM 760 C C . ASP A 1 94 ? 9.389 3.449 -23.478 1.00 97.94 94 ASP A C 1
ATOM 762 O O . ASP A 1 94 ? 10.067 3.817 -24.437 1.00 97.94 94 ASP A O 1
ATOM 766 N N . ALA A 1 95 ? 9.716 2.367 -22.767 1.00 97.88 95 ALA A N 1
ATOM 767 C CA . ALA A 1 95 ? 10.869 1.531 -23.077 1.00 97.88 95 ALA A CA 1
ATOM 768 C C . ALA A 1 95 ? 10.750 0.877 -24.463 1.00 97.88 95 ALA A C 1
ATOM 770 O O . ALA A 1 95 ? 11.722 0.898 -25.218 1.00 97.88 95 ALA A O 1
ATOM 771 N N . SER A 1 96 ? 9.575 0.352 -24.830 1.00 97.94 96 SER A N 1
ATOM 772 C CA . SER A 1 96 ? 9.353 -0.245 -26.151 1.00 97.94 96 SER A CA 1
ATOM 773 C C . SER A 1 96 ? 9.448 0.799 -27.261 1.00 97.94 96 SER A C 1
ATOM 775 O O . SER A 1 96 ? 10.167 0.582 -28.230 1.00 97.94 96 SER A O 1
ATOM 777 N N . ALA A 1 97 ? 8.827 1.971 -27.088 1.00 98.00 97 ALA A N 1
ATOM 778 C CA . ALA A 1 97 ? 8.908 3.062 -28.059 1.00 98.00 97 ALA A CA 1
ATOM 779 C C . ALA A 1 97 ? 10.351 3.567 -28.243 1.00 98.00 97 ALA A C 1
ATOM 781 O O . ALA A 1 97 ? 10.793 3.836 -29.361 1.00 98.00 97 ALA A O 1
ATOM 782 N N . LYS A 1 98 ? 11.123 3.667 -27.153 1.00 98.06 98 LYS A N 1
ATOM 783 C CA . LYS A 1 98 ? 12.553 4.004 -27.218 1.00 98.06 98 LYS A CA 1
ATOM 784 C C . LYS A 1 98 ? 13.352 2.928 -27.944 1.00 98.06 98 LYS A C 1
ATOM 786 O O . LYS A 1 98 ? 14.178 3.274 -28.785 1.00 98.06 98 LYS A O 1
ATOM 791 N N . ALA A 1 99 ? 13.108 1.653 -27.649 1.00 98.00 99 ALA A N 1
ATOM 792 C CA . ALA A 1 99 ? 13.779 0.543 -28.317 1.00 98.00 99 ALA A CA 1
ATOM 793 C C . ALA A 1 99 ? 13.491 0.538 -29.827 1.00 98.00 99 ALA A C 1
ATOM 795 O O . ALA A 1 99 ? 14.427 0.484 -30.621 1.00 98.00 99 ALA A O 1
ATOM 796 N N . GLU A 1 100 ? 12.226 0.691 -30.226 1.00 97.69 100 GLU A N 1
ATOM 797 C CA . GLU A 1 100 ? 11.821 0.802 -31.632 1.00 97.69 100 GLU A CA 1
ATOM 798 C C . GLU A 1 100 ? 12.526 1.968 -32.330 1.00 97.69 100 GLU A C 1
ATOM 800 O O . GLU A 1 100 ? 13.112 1.790 -33.396 1.00 97.69 100 GLU A O 1
ATOM 805 N N . LYS A 1 101 ? 12.572 3.142 -31.690 1.00 98.06 101 LYS A N 1
ATOM 806 C CA . LYS A 1 101 ? 13.270 4.315 -32.229 1.00 98.06 101 LYS A CA 1
ATOM 807 C C . LYS A 1 101 ? 14.773 4.081 -32.400 1.00 98.06 101 LYS A C 1
ATOM 809 O O . LYS A 1 101 ? 15.359 4.543 -33.380 1.00 98.06 101 LYS A O 1
ATOM 814 N N . ILE A 1 102 ? 15.411 3.380 -31.460 1.00 97.94 102 ILE A N 1
ATOM 815 C CA . ILE A 1 102 ? 16.831 3.020 -31.565 1.00 97.94 102 ILE A CA 1
ATOM 816 C C . ILE A 1 102 ? 17.040 2.097 -32.765 1.00 97.94 102 ILE A C 1
ATOM 818 O O . ILE A 1 102 ? 17.911 2.384 -33.587 1.00 97.94 102 ILE A O 1
ATOM 822 N N . VAL A 1 103 ? 16.221 1.051 -32.906 1.00 98.00 103 VAL A N 1
ATOM 823 C CA . VAL A 1 103 ? 16.306 0.105 -34.028 1.00 98.00 103 VAL A CA 1
ATOM 824 C C . VAL A 1 103 ? 16.095 0.818 -35.362 1.00 98.00 103 VAL A C 1
ATOM 826 O O . VAL A 1 103 ? 16.917 0.663 -36.261 1.00 98.00 103 VAL A O 1
ATOM 829 N N . GLU A 1 104 ? 15.068 1.660 -35.478 1.00 97.94 104 GLU A N 1
ATOM 830 C CA . GLU A 1 104 ? 14.803 2.433 -36.696 1.00 97.94 104 GLU A CA 1
ATOM 831 C C . GLU A 1 104 ? 15.983 3.359 -37.036 1.00 97.94 104 GLU A C 1
ATOM 833 O O . GLU A 1 104 ? 16.420 3.441 -38.185 1.00 97.94 104 GLU A O 1
ATOM 838 N N . SER A 1 105 ? 16.555 4.036 -36.033 1.00 97.56 105 SER A N 1
ATOM 839 C CA . SER A 1 105 ? 17.716 4.906 -36.241 1.00 97.56 105 SER A CA 1
ATOM 840 C C . SER A 1 105 ? 18.961 4.129 -36.680 1.00 97.56 105 SER A C 1
ATOM 842 O O . SER A 1 105 ? 19.712 4.607 -37.529 1.00 97.56 105 SER A O 1
ATOM 844 N N . ALA A 1 106 ? 19.171 2.928 -36.137 1.00 97.31 106 ALA A N 1
ATOM 845 C CA . ALA A 1 106 ? 20.280 2.059 -36.502 1.00 97.31 106 ALA A CA 1
ATOM 846 C C . ALA A 1 106 ? 20.114 1.522 -37.929 1.00 97.31 106 ALA A C 1
ATOM 848 O O . ALA A 1 106 ? 21.074 1.542 -38.694 1.00 97.31 106 ALA A O 1
ATOM 849 N N . GLN A 1 107 ? 18.897 1.124 -38.312 1.00 97.50 107 GLN A N 1
ATOM 850 C CA . GLN A 1 107 ? 18.579 0.694 -39.675 1.00 97.50 107 GLN A CA 1
ATOM 851 C C . GLN A 1 107 ? 18.829 1.814 -40.688 1.00 97.50 107 GLN A C 1
ATOM 853 O O . GLN A 1 107 ? 19.546 1.594 -41.659 1.00 97.50 107 GLN A O 1
ATOM 858 N N . LYS A 1 108 ? 18.353 3.038 -40.422 1.00 97.44 108 LYS A N 1
ATOM 859 C CA . LYS A 1 108 ? 18.614 4.197 -41.296 1.00 97.44 108 LYS A CA 1
ATOM 860 C C . LYS A 1 108 ? 20.104 4.493 -41.455 1.00 97.44 108 LYS A C 1
ATOM 862 O O . LYS A 1 108 ? 20.552 4.816 -42.552 1.00 97.44 108 LYS A O 1
ATOM 867 N N . LYS A 1 109 ? 20.884 4.383 -40.373 1.00 97.44 109 LYS A N 1
ATOM 868 C CA . LYS A 1 109 ? 22.346 4.531 -40.441 1.00 97.44 109 LYS A CA 1
ATOM 869 C C . LYS A 1 109 ? 22.974 3.435 -41.296 1.00 97.44 109 LYS A C 1
ATOM 871 O O . LYS A 1 109 ? 23.783 3.748 -42.157 1.00 97.44 109 LYS A O 1
ATOM 876 N N . LEU A 1 110 ? 22.571 2.180 -41.098 1.00 97.44 110 LEU A N 1
ATOM 877 C CA . LEU A 1 110 ? 23.076 1.042 -41.865 1.00 97.44 110 LEU A CA 1
ATOM 878 C C . LEU A 1 110 ? 22.773 1.193 -43.360 1.00 97.44 110 LEU A C 1
ATOM 880 O O . LEU A 1 110 ? 23.661 0.997 -44.183 1.00 97.44 110 LEU A O 1
ATOM 884 N N . GLU A 1 111 ? 21.556 1.602 -43.715 1.00 97.06 111 GLU A N 1
ATOM 885 C CA . GLU A 1 111 ? 21.186 1.903 -45.102 1.00 97.06 111 GLU A CA 1
ATOM 886 C C . GLU A 1 111 ? 22.047 3.030 -45.691 1.00 97.06 111 GLU A C 1
ATOM 888 O O . GLU A 1 111 ? 22.555 2.901 -46.806 1.00 97.06 111 GLU A O 1
ATOM 893 N N . GLY A 1 112 ? 22.265 4.110 -44.933 1.00 97.25 112 GLY A N 1
ATOM 894 C CA . GLY A 1 112 ? 23.135 5.215 -45.339 1.00 97.25 112 GLY A CA 1
ATOM 895 C C . GLY A 1 112 ? 24.582 4.776 -45.588 1.00 97.25 112 GLY A C 1
ATOM 896 O O . GLY A 1 112 ? 25.148 5.094 -46.635 1.00 97.25 112 GLY A O 1
ATOM 897 N N . GLU A 1 113 ? 25.156 3.997 -44.671 1.00 96.62 113 GLU A N 1
ATOM 898 C CA . GLU A 1 113 ? 26.507 3.439 -44.799 1.00 96.62 113 GLU A CA 1
ATOM 899 C C . GLU A 1 113 ? 26.617 2.477 -45.988 1.00 96.62 113 GLU A C 1
ATOM 901 O O . GLU A 1 113 ? 27.580 2.533 -46.749 1.00 96.62 113 GLU A O 1
ATOM 906 N N . GLN A 1 114 ? 25.602 1.642 -46.229 1.00 97.00 114 GLN A N 1
ATOM 907 C CA . GLN A 1 114 ? 25.575 0.738 -47.380 1.00 97.00 114 GLN A CA 1
ATOM 908 C C . GLN A 1 114 ? 25.569 1.515 -48.708 1.00 97.00 114 GLN A C 1
ATOM 910 O O . GLN A 1 114 ? 26.266 1.154 -49.665 1.00 97.00 114 GLN A O 1
ATOM 915 N N . ILE A 1 115 ? 24.811 2.613 -48.780 1.00 97.38 115 ILE A N 1
ATOM 916 C CA . ILE A 1 115 ? 24.802 3.510 -49.943 1.00 97.38 115 ILE A CA 1
ATOM 917 C C . ILE A 1 115 ? 26.172 4.186 -50.112 1.00 97.38 115 ILE A C 1
ATOM 919 O O . ILE A 1 115 ? 26.695 4.243 -51.227 1.00 97.38 115 ILE A O 1
ATOM 923 N N . ALA A 1 116 ? 26.787 4.664 -49.029 1.00 96.69 116 ALA A N 1
ATOM 924 C CA . ALA A 1 116 ? 28.114 5.276 -49.074 1.00 96.69 116 ALA A CA 1
ATOM 925 C C . ALA A 1 116 ? 29.189 4.280 -49.544 1.00 96.69 116 ALA A C 1
ATOM 927 O O . ALA A 1 116 ? 29.983 4.593 -50.435 1.00 96.69 116 ALA A O 1
ATOM 928 N N . LEU A 1 117 ? 29.159 3.053 -49.021 1.00 97.06 117 LEU A N 1
ATOM 929 C CA . LEU A 1 117 ? 30.069 1.969 -49.381 1.00 97.06 117 LEU A CA 1
ATOM 930 C C . LEU A 1 117 ? 29.944 1.614 -50.865 1.00 97.06 117 LEU A C 1
ATOM 932 O O . LEU A 1 117 ? 30.947 1.572 -51.579 1.00 97.06 117 LEU A O 1
ATOM 936 N N . THR A 1 118 ? 28.722 1.406 -51.360 1.00 97.06 118 THR A N 1
ATOM 937 C CA . THR A 1 118 ? 28.491 1.084 -52.781 1.00 97.06 118 THR A CA 1
ATOM 938 C C . THR A 1 118 ? 28.914 2.225 -53.708 1.00 97.06 118 THR A C 1
ATOM 940 O O . THR A 1 118 ? 29.501 1.979 -54.766 1.00 97.06 118 THR A O 1
ATOM 943 N N . LYS A 1 119 ? 28.694 3.484 -53.308 1.00 97.25 119 LYS A N 1
ATOM 944 C CA . LYS A 1 119 ? 29.204 4.656 -54.031 1.00 97.25 119 LYS A CA 1
ATOM 945 C C . LYS A 1 119 ? 30.733 4.655 -54.085 1.00 97.25 119 LYS A C 1
ATOM 947 O O . LYS A 1 119 ? 31.290 4.789 -55.173 1.00 97.25 119 LYS A O 1
ATOM 952 N N . MET A 1 120 ? 31.406 4.432 -52.956 1.00 96.56 120 MET A N 1
ATOM 953 C CA . MET A 1 120 ? 32.869 4.404 -52.897 1.00 96.56 120 MET A CA 1
ATOM 954 C C . MET A 1 120 ? 33.452 3.258 -53.733 1.00 96.56 120 MET A C 1
ATOM 956 O O . MET A 1 120 ? 34.386 3.467 -54.503 1.00 96.56 120 MET A O 1
ATOM 960 N N . GLN A 1 121 ? 32.851 2.065 -53.690 1.00 96.06 121 GLN A N 1
ATOM 961 C CA . GLN A 1 121 ? 33.232 0.947 -54.563 1.00 96.06 121 GLN A CA 1
ATOM 962 C C . GLN A 1 121 ? 33.117 1.303 -56.053 1.00 96.06 121 GLN A C 1
ATOM 964 O O . GLN A 1 121 ? 33.978 0.926 -56.858 1.00 96.06 121 GLN A O 1
ATOM 969 N N . ARG A 1 122 ? 32.075 2.053 -56.434 1.00 96.69 122 ARG A N 1
ATOM 970 C CA . ARG A 1 122 ? 31.888 2.530 -57.808 1.00 96.69 122 ARG A CA 1
ATOM 971 C C . ARG A 1 122 ? 32.947 3.555 -58.205 1.00 96.69 122 ARG A C 1
ATOM 973 O O . ARG A 1 122 ? 33.467 3.480 -59.317 1.00 96.69 122 ARG A O 1
ATOM 980 N N . GLU A 1 123 ? 33.287 4.477 -57.310 1.00 96.31 123 GLU A N 1
ATOM 981 C CA . GLU A 1 123 ? 34.339 5.475 -57.527 1.00 96.31 123 GLU A CA 1
ATOM 982 C C . GLU A 1 123 ? 35.719 4.825 -57.679 1.00 96.31 123 GLU A C 1
ATOM 984 O O . GLU A 1 123 ? 36.430 5.138 -58.635 1.00 96.31 123 GLU A O 1
ATOM 989 N N . VAL A 1 124 ? 36.059 3.860 -56.817 1.00 96.88 124 VAL A N 1
ATOM 990 C CA . VAL A 1 124 ? 37.304 3.077 -56.898 1.00 96.88 124 VAL A CA 1
ATOM 991 C C . VAL A 1 124 ? 37.371 2.294 -58.208 1.00 96.88 124 VAL A C 1
ATOM 993 O O . VAL A 1 124 ? 38.387 2.330 -58.904 1.00 96.88 124 VAL A O 1
ATOM 996 N N . SER A 1 125 ? 36.279 1.628 -58.592 1.00 95.75 125 SER A N 1
ATOM 997 C CA . SER A 1 125 ? 36.210 0.898 -59.864 1.00 95.75 125 SER A CA 1
ATOM 998 C C . SER A 1 125 ? 36.382 1.838 -61.060 1.00 95.75 125 SER A C 1
ATOM 1000 O O . SER A 1 125 ? 37.164 1.551 -61.964 1.00 95.75 125 SER A O 1
ATOM 1002 N N . GLY A 1 126 ? 35.722 2.999 -61.042 1.00 96.38 126 GLY A N 1
ATOM 1003 C CA . GLY A 1 126 ? 35.869 4.022 -62.077 1.00 96.38 126 GLY A CA 1
ATOM 1004 C C . GLY A 1 126 ? 37.282 4.608 -62.144 1.00 96.38 126 GLY A C 1
ATOM 1005 O O . GLY A 1 126 ? 37.816 4.805 -63.235 1.00 96.38 126 GLY A O 1
ATOM 1006 N N . PHE A 1 127 ? 37.924 4.849 -60.998 1.00 96.38 127 PHE A N 1
ATOM 1007 C CA . PHE A 1 127 ? 39.325 5.267 -60.931 1.00 96.38 127 PHE A CA 1
ATOM 1008 C C . PHE A 1 127 ? 40.255 4.213 -61.537 1.00 96.38 127 PHE A C 1
ATOM 1010 O O . PHE A 1 127 ? 41.054 4.552 -62.408 1.00 96.38 127 PHE A O 1
ATOM 1017 N N . LYS A 1 128 ? 40.088 2.936 -61.169 1.00 95.00 128 LYS A N 1
ATOM 1018 C CA . LYS A 1 128 ? 40.847 1.821 -61.747 1.00 95.00 128 LYS A CA 1
ATOM 1019 C C . LYS A 1 128 ? 40.699 1.766 -63.268 1.00 95.00 128 LYS A C 1
ATOM 1021 O O . LYS A 1 128 ? 41.703 1.643 -63.964 1.00 95.00 128 LYS A O 1
ATOM 1026 N N . THR A 1 129 ? 39.481 1.887 -63.798 1.00 96.00 129 THR A N 1
ATOM 1027 C CA . THR A 1 129 ? 39.248 1.891 -65.252 1.00 96.00 129 THR A CA 1
ATOM 1028 C C . THR A 1 129 ? 39.937 3.071 -65.937 1.00 96.00 129 THR A C 1
ATOM 1030 O O . THR A 1 129 ? 40.591 2.871 -66.959 1.00 96.00 129 THR A O 1
ATOM 1033 N N . ARG A 1 130 ? 39.851 4.283 -65.369 1.00 94.69 130 ARG A N 1
ATOM 1034 C CA . ARG A 1 130 ? 40.539 5.473 -65.902 1.00 94.69 130 ARG A CA 1
ATOM 1035 C C . ARG A 1 130 ? 42.056 5.302 -65.908 1.00 94.69 130 ARG A C 1
ATOM 1037 O O . ARG A 1 130 ? 42.686 5.567 -66.925 1.00 94.69 130 ARG A O 1
ATOM 1044 N N . LEU A 1 131 ? 42.623 4.813 -64.808 1.00 95.25 131 LEU A N 1
ATOM 1045 C CA . LEU A 1 131 ? 44.060 4.586 -64.674 1.00 95.25 131 LEU A CA 1
ATOM 1046 C C . LEU A 1 131 ? 44.559 3.526 -65.667 1.00 95.25 131 LEU A C 1
ATOM 1048 O O . LEU A 1 131 ? 45.553 3.737 -66.354 1.00 95.25 131 LEU A O 1
ATOM 1052 N N . MET A 1 132 ? 43.830 2.416 -65.806 1.00 92.75 132 MET A N 1
ATOM 1053 C CA . MET A 1 132 ? 44.150 1.373 -66.787 1.00 92.75 132 MET A CA 1
ATOM 1054 C C . MET A 1 132 ? 44.062 1.885 -68.227 1.00 92.75 132 MET A C 1
ATOM 1056 O O . MET A 1 132 ? 44.898 1.526 -69.051 1.00 92.75 132 MET A O 1
ATOM 1060 N N . SER A 1 133 ? 43.076 2.730 -68.539 1.00 94.00 133 SER A N 1
ATOM 1061 C CA . SER A 1 133 ? 42.979 3.374 -69.852 1.00 94.00 133 SER A CA 1
ATOM 1062 C C . SER A 1 133 ? 44.175 4.286 -70.117 1.00 94.00 133 SER A C 1
ATOM 1064 O O . SER A 1 133 ? 44.754 4.216 -71.195 1.00 94.00 133 SER A O 1
ATOM 1066 N N . LEU A 1 134 ? 44.570 5.098 -69.132 1.00 93.88 134 LEU A N 1
ATOM 1067 C CA . LEU A 1 134 ? 45.714 6.002 -69.238 1.00 93.88 134 LEU A CA 1
ATOM 1068 C C . LEU A 1 134 ? 47.013 5.225 -69.504 1.00 93.88 134 LEU A C 1
ATOM 1070 O O . LEU A 1 134 ? 47.750 5.545 -70.436 1.00 93.88 134 LEU A O 1
ATOM 1074 N N . TYR A 1 135 ? 47.267 4.150 -68.752 1.00 92.75 135 TYR A N 1
ATOM 1075 C CA . TYR A 1 135 ? 48.442 3.309 -68.987 1.00 92.75 135 TYR A CA 1
ATOM 1076 C C . TYR A 1 135 ? 48.440 2.664 -70.370 1.00 92.75 135 TYR A C 1
ATOM 1078 O O . TYR A 1 135 ? 49.470 2.686 -71.034 1.00 92.75 135 TYR A O 1
ATOM 1086 N N . LYS A 1 136 ? 47.299 2.147 -70.844 1.00 92.38 136 LYS A N 1
ATOM 1087 C CA . LYS A 1 136 ? 47.200 1.608 -72.209 1.00 92.38 136 LYS A CA 1
ATOM 1088 C C . LYS A 1 136 ? 47.554 2.657 -73.259 1.00 92.38 136 LYS A C 1
ATOM 1090 O O . LYS A 1 136 ? 48.374 2.371 -74.121 1.00 92.38 136 LYS A O 1
ATOM 1095 N N . THR A 1 137 ? 47.022 3.876 -73.134 1.00 92.25 137 THR A N 1
ATOM 1096 C CA . THR A 1 137 ? 47.354 4.965 -74.067 1.00 92.25 137 THR A CA 1
ATOM 1097 C C . THR A 1 137 ? 48.838 5.332 -74.033 1.00 92.25 137 THR A C 1
ATOM 1099 O O . THR A 1 137 ? 49.433 5.556 -75.081 1.00 92.25 137 THR A O 1
ATOM 1102 N N . HIS A 1 138 ? 49.474 5.346 -72.856 1.00 90.12 138 HIS A N 1
ATOM 1103 C CA . HIS A 1 138 ? 50.913 5.607 -72.756 1.00 90.12 138 HIS A CA 1
ATOM 1104 C C . HIS A 1 138 ? 51.757 4.481 -73.354 1.00 90.12 138 HIS A C 1
ATOM 1106 O O . HIS A 1 138 ? 52.739 4.767 -74.030 1.00 90.12 138 HIS A O 1
ATOM 1112 N N . ILE A 1 139 ? 51.376 3.219 -73.141 1.00 89.12 139 ILE A N 1
ATOM 1113 C CA . ILE A 1 139 ? 52.064 2.067 -73.737 1.00 89.12 139 ILE A CA 1
ATOM 1114 C C . ILE A 1 139 ? 51.954 2.117 -75.263 1.00 89.12 139 ILE A C 1
ATOM 1116 O O . ILE A 1 139 ? 52.964 1.942 -75.934 1.00 89.12 139 ILE A O 1
ATOM 1120 N N . GLU A 1 140 ? 50.769 2.414 -75.806 1.00 87.06 140 GLU A N 1
ATOM 1121 C CA . GLU A 1 140 ? 50.570 2.588 -77.251 1.00 87.06 140 GLU A CA 1
ATOM 1122 C C . GLU A 1 140 ? 51.476 3.692 -77.815 1.00 87.06 140 GLU A C 1
ATOM 1124 O O . GLU A 1 140 ? 52.176 3.462 -78.801 1.00 87.06 140 GLU A O 1
ATOM 1129 N N . LEU A 1 141 ? 51.540 4.857 -77.157 1.00 85.38 141 LEU A N 1
ATOM 1130 C CA . LEU A 1 141 ? 52.423 5.955 -77.564 1.00 85.38 141 LEU A CA 1
ATOM 1131 C C . LEU A 1 141 ? 53.908 5.571 -77.524 1.00 85.38 141 LEU A C 1
ATOM 1133 O O . LEU A 1 141 ? 54.636 5.909 -78.451 1.00 85.38 141 LEU A O 1
ATOM 1137 N N . ILE A 1 142 ? 54.357 4.860 -76.484 1.00 82.94 142 ILE A N 1
ATOM 1138 C CA . ILE A 1 142 ? 55.749 4.395 -76.365 1.00 82.94 142 ILE A CA 1
ATOM 1139 C C . ILE A 1 142 ? 56.065 3.366 -77.452 1.00 82.94 142 ILE A C 1
ATOM 1141 O O . ILE A 1 142 ? 57.098 3.468 -78.098 1.00 82.94 142 ILE A O 1
ATOM 1145 N N . SER A 1 143 ? 55.163 2.415 -77.705 1.00 77.31 143 SER A N 1
ATOM 1146 C CA . SER A 1 143 ? 55.342 1.406 -78.757 1.00 77.31 143 SER A CA 1
ATOM 1147 C C . SER A 1 143 ? 55.318 1.978 -80.180 1.00 77.31 143 SER A C 1
ATOM 1149 O O . SER A 1 143 ? 55.740 1.306 -81.115 1.00 77.31 143 SER A O 1
ATOM 1151 N N . ALA A 1 144 ? 54.816 3.204 -80.353 1.00 76.31 144 ALA A N 1
ATOM 1152 C CA . ALA A 1 144 ? 54.826 3.926 -81.621 1.00 76.31 144 ALA A CA 1
ATOM 1153 C C . ALA A 1 144 ? 56.099 4.768 -81.830 1.00 76.31 144 ALA A C 1
ATOM 1155 O O . ALA A 1 144 ? 56.276 5.335 -82.912 1.00 76.31 144 ALA A O 1
ATOM 1156 N N . LEU A 1 145 ? 56.978 4.875 -80.824 1.00 73.12 145 LEU A N 1
ATOM 1157 C CA . LEU A 1 145 ? 58.294 5.482 -80.998 1.00 73.12 145 LEU A CA 1
ATOM 1158 C C . LEU A 1 145 ? 59.203 4.491 -81.745 1.00 73.12 145 LEU A C 1
ATOM 1160 O O . LEU A 1 145 ? 59.220 3.313 -81.396 1.00 73.12 145 LEU A O 1
ATOM 1164 N N . PRO A 1 146 ? 59.944 4.929 -82.777 1.00 69.62 146 PRO A N 1
ATOM 1165 C CA . PRO A 1 146 ? 60.896 4.064 -83.461 1.00 69.62 146 PRO A CA 1
ATOM 1166 C C . PRO A 1 146 ? 62.000 3.635 -82.488 1.00 69.62 146 PRO A C 1
ATOM 1168 O O . PRO A 1 146 ? 62.528 4.477 -81.758 1.00 69.62 146 PRO A O 1
ATOM 1171 N N . ASP A 1 147 ? 62.353 2.347 -82.498 1.00 61.28 147 ASP A N 1
ATOM 1172 C CA . ASP A 1 147 ? 63.503 1.840 -81.749 1.00 61.28 147 ASP A CA 1
ATOM 1173 C C . ASP A 1 147 ? 64.751 2.619 -82.176 1.00 61.28 147 ASP A C 1
ATOM 1175 O O . ASP A 1 147 ? 65.168 2.591 -83.338 1.00 61.28 147 ASP A O 1
ATOM 1179 N N . TYR A 1 148 ? 65.327 3.363 -81.235 1.00 62.59 148 TYR A N 1
ATOM 1180 C CA . TYR A 1 148 ? 66.614 4.004 -81.436 1.00 62.59 148 TYR A CA 1
ATOM 1181 C C . TYR A 1 148 ? 67.689 2.970 -81.093 1.00 62.59 148 TYR A C 1
ATOM 1183 O O . TYR A 1 148 ? 67.999 2.753 -79.924 1.00 62.59 148 TYR A O 1
ATOM 1191 N N . GLU A 1 149 ? 68.234 2.294 -82.106 1.00 49.28 149 GLU A N 1
ATOM 1192 C CA . GLU A 1 149 ? 69.489 1.559 -81.949 1.00 49.28 149 GLU A CA 1
ATOM 1193 C C . GLU A 1 149 ? 70.620 2.586 -81.796 1.00 49.28 149 GLU A C 1
ATOM 1195 O O . GLU A 1 149 ? 70.971 3.296 -82.741 1.00 49.28 149 GLU A O 1
ATOM 1200 N N . GLU A 1 150 ? 71.179 2.699 -80.590 1.00 56.34 150 GLU A N 1
ATOM 1201 C CA . GLU A 1 150 ? 72.458 3.381 -80.388 1.00 56.34 150 GLU A CA 1
ATOM 1202 C C . GLU A 1 150 ? 73.529 2.730 -81.284 1.00 56.34 150 GLU A C 1
ATOM 1204 O O . GLU A 1 150 ? 73.744 1.515 -81.201 1.00 56.34 150 GLU A O 1
ATOM 1209 N N . PRO A 1 151 ? 74.242 3.496 -82.133 1.00 43.75 151 PRO A N 1
ATOM 1210 C CA . PRO A 1 151 ? 75.392 2.971 -82.847 1.00 43.75 151 PRO A CA 1
ATOM 1211 C C . PRO A 1 151 ? 76.482 2.587 -81.847 1.00 43.75 151 PRO A C 1
ATOM 1213 O O . PRO A 1 151 ? 76.905 3.395 -81.022 1.00 43.75 151 PRO A O 1
ATOM 1216 N N . ALA A 1 152 ? 76.963 1.351 -81.946 1.00 49.59 152 ALA A N 1
ATOM 1217 C CA . ALA A 1 152 ? 78.094 0.866 -81.174 1.00 49.59 152 ALA A CA 1
ATOM 1218 C C . ALA A 1 152 ? 79.357 1.706 -81.451 1.00 49.59 152 ALA A C 1
ATOM 1220 O O . ALA A 1 152 ? 80.001 1.538 -82.488 1.00 49.59 152 ALA A O 1
ATOM 1221 N N . GLU A 1 153 ? 79.765 2.543 -80.498 1.00 43.50 153 GLU A N 1
ATOM 1222 C CA . GLU A 1 153 ? 81.129 3.071 -80.444 1.00 43.50 153 GLU A CA 1
ATOM 1223 C C 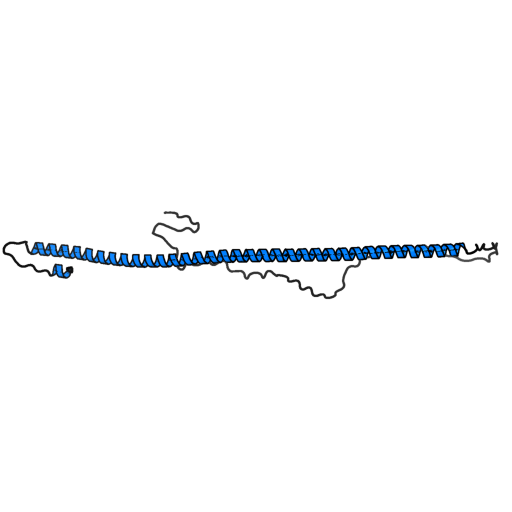. GLU A 1 153 ? 82.023 2.116 -79.632 1.00 43.50 153 GLU A C 1
ATOM 1225 O O . GLU A 1 153 ? 81.821 1.864 -78.445 1.00 43.50 153 GLU A O 1
ATOM 1230 N N . LYS A 1 154 ? 83.020 1.540 -80.314 1.00 41.22 154 LYS A N 1
ATOM 1231 C CA . LYS A 1 154 ? 84.172 0.817 -79.744 1.00 41.22 154 LYS A CA 1
ATOM 1232 C C . LYS A 1 154 ? 85.404 1.759 -79.740 1.00 41.22 154 LYS A C 1
ATOM 1234 O O . LYS A 1 154 ? 85.404 2.737 -80.478 1.00 41.22 154 LYS A O 1
ATOM 1239 N N . PRO A 1 155 ? 86.496 1.457 -79.013 1.00 45.88 155 PRO A N 1
ATOM 1240 C CA . PRO A 1 155 ? 86.827 1.997 -77.694 1.00 45.88 155 PRO A CA 1
ATOM 1241 C C . PRO A 1 155 ? 87.983 3.017 -77.783 1.00 45.88 155 PRO A C 1
ATOM 1243 O O . PRO A 1 155 ? 88.861 2.881 -78.634 1.00 45.88 155 PRO A O 1
ATOM 1246 N N . GLN A 1 156 ? 88.048 3.994 -76.874 1.00 42.03 156 GLN A N 1
ATOM 1247 C CA . GLN A 1 156 ? 89.262 4.795 -76.667 1.00 42.03 156 GLN A CA 1
ATOM 1248 C C . GLN A 1 156 ? 89.873 4.531 -75.292 1.00 42.03 156 GLN A C 1
ATOM 1250 O O . GLN A 1 156 ? 89.183 4.429 -74.279 1.00 42.03 156 GLN A O 1
ATOM 1255 N N . GLU A 1 157 ? 91.190 4.355 -75.332 1.00 40.84 157 GLU A N 1
ATOM 1256 C CA . GLU A 1 157 ? 92.081 3.928 -74.267 1.00 40.84 157 GLU A CA 1
ATOM 1257 C C . GLU A 1 157 ? 92.262 4.984 -73.162 1.00 40.84 157 GLU A C 1
ATOM 1259 O O . GLU A 1 157 ? 92.280 6.192 -73.392 1.00 40.84 157 GLU A O 1
ATOM 1264 N N . THR A 1 158 ? 92.456 4.452 -71.956 1.00 36.16 158 THR A N 1
ATOM 1265 C CA . THR A 1 158 ? 93.017 5.037 -70.726 1.00 36.16 158 THR A CA 1
ATOM 1266 C C . THR A 1 158 ? 94.162 6.028 -70.947 1.00 36.16 158 THR A C 1
ATOM 1268 O O . THR A 1 158 ? 95.098 5.721 -71.688 1.00 36.16 158 THR A O 1
ATOM 1271 N N . PRO A 1 159 ? 94.183 7.174 -70.249 1.00 40.34 159 PRO A N 1
ATOM 1272 C CA . PRO A 1 159 ? 95.263 7.377 -69.258 1.00 40.34 159 PRO A CA 1
ATOM 1273 C C . PRO A 1 159 ? 95.034 6.971 -67.782 1.00 40.34 159 PRO A C 1
ATOM 1275 O O . PRO A 1 159 ? 94.022 7.296 -67.168 1.00 40.34 159 PRO A O 1
ATOM 1278 N N . ALA A 1 160 ? 96.072 6.281 -67.281 1.00 39.56 160 ALA A N 1
ATOM 1279 C CA . ALA A 1 160 ? 96.544 5.928 -65.926 1.00 39.56 160 ALA A CA 1
ATOM 1280 C C . ALA A 1 160 ? 95.987 6.717 -64.706 1.00 39.56 160 ALA A C 1
ATOM 1282 O O . ALA A 1 160 ? 95.892 7.939 -64.761 1.00 39.56 160 ALA A O 1
ATOM 1283 N N . GLU A 1 161 ? 95.501 6.046 -63.639 1.00 41.53 161 GLU A N 1
ATOM 1284 C CA . GLU A 1 161 ? 96.233 5.534 -62.431 1.00 41.53 161 GLU A CA 1
ATOM 1285 C C . GLU A 1 161 ? 96.688 6.680 -61.485 1.00 41.53 161 GLU A C 1
ATOM 1287 O O . GLU A 1 161 ? 97.390 7.572 -61.941 1.00 41.53 161 GLU A O 1
ATOM 1292 N N . GLN A 1 162 ? 96.419 6.821 -60.175 1.00 40.03 162 GLN A N 1
ATOM 1293 C CA . GLN A 1 162 ? 95.805 6.127 -59.010 1.00 40.03 162 GLN A CA 1
ATOM 1294 C C . GLN A 1 162 ? 95.721 7.216 -57.867 1.00 40.03 162 GLN A C 1
ATOM 1296 O O . GLN A 1 162 ? 96.137 8.344 -58.154 1.00 40.03 162 GLN A O 1
ATOM 1301 N N . PRO A 1 163 ? 95.315 6.991 -56.582 1.00 46.50 163 PRO A N 1
ATOM 1302 C CA . PRO A 1 163 ? 95.042 5.734 -55.873 1.00 46.50 163 PRO A CA 1
ATOM 1303 C C . PRO A 1 163 ? 93.719 5.662 -55.067 1.00 46.50 163 PRO A C 1
ATOM 1305 O O . PRO A 1 163 ? 93.105 6.656 -54.693 1.00 46.50 163 PRO A O 1
ATOM 1308 N N . GLU A 1 164 ? 93.334 4.422 -54.770 1.00 46.44 164 GLU A N 1
ATOM 1309 C CA . GLU A 1 164 ? 92.369 3.973 -53.750 1.00 46.44 164 GLU A CA 1
ATOM 1310 C C . GLU A 1 164 ? 92.778 4.409 -52.316 1.00 46.44 164 GLU A C 1
ATOM 1312 O O . GLU A 1 164 ? 93.975 4.613 -52.082 1.00 46.44 164 GLU A O 1
ATOM 1317 N N . PRO A 1 165 ? 91.851 4.529 -51.328 1.00 46.66 165 PRO A N 1
ATOM 1318 C CA . PRO A 1 165 ? 91.310 3.314 -50.702 1.00 46.66 165 PRO A CA 1
ATOM 1319 C C . PRO A 1 165 ? 89.890 3.371 -50.102 1.00 46.66 165 PRO A C 1
ATOM 1321 O O . PRO A 1 165 ? 89.305 4.423 -49.862 1.00 46.66 165 PRO A O 1
ATOM 1324 N N . ALA A 1 166 ? 89.464 2.160 -49.736 1.00 39.19 166 ALA A N 1
ATOM 1325 C CA . ALA A 1 166 ? 88.552 1.798 -48.651 1.00 39.19 166 ALA A CA 1
ATOM 1326 C C . ALA A 1 166 ? 87.069 1.622 -49.012 1.00 39.19 166 ALA A C 1
ATOM 1328 O O . ALA A 1 166 ? 86.248 2.535 -48.987 1.00 39.19 166 ALA A O 1
ATOM 1329 N N . ALA A 1 167 ? 86.759 0.351 -49.263 1.00 44.28 167 ALA A N 1
ATOM 1330 C CA . ALA A 1 167 ? 85.479 -0.278 -48.992 1.00 44.28 167 ALA A CA 1
ATOM 1331 C C . ALA A 1 167 ? 84.950 0.046 -47.583 1.00 44.28 167 ALA A C 1
ATOM 1333 O O . ALA A 1 167 ? 85.740 0.089 -46.643 1.00 44.28 167 ALA A O 1
ATOM 1334 N N . GLU A 1 168 ? 83.627 0.192 -47.449 1.00 50.84 168 GLU A N 1
ATOM 1335 C CA . GLU A 1 168 ? 82.763 -0.568 -46.524 1.00 50.84 168 GLU A CA 1
ATOM 1336 C C . GLU A 1 168 ? 81.274 -0.155 -46.685 1.00 50.84 168 GLU A C 1
ATOM 1338 O O . GLU A 1 168 ? 80.983 0.836 -47.358 1.00 50.84 168 GLU A O 1
ATOM 1343 N N . PRO A 1 169 ? 80.315 -0.987 -46.226 1.00 47.78 169 PRO A N 1
ATOM 1344 C CA . PRO A 1 169 ? 79.044 -1.224 -46.904 1.00 47.78 169 PRO A CA 1
ATOM 1345 C C . PRO A 1 169 ? 77.936 -0.250 -46.493 1.00 47.78 169 PRO A C 1
ATOM 1347 O O . PRO A 1 169 ? 77.889 0.240 -45.368 1.00 47.78 169 PRO A O 1
ATOM 1350 N N . VAL A 1 170 ? 76.976 -0.046 -47.397 1.00 45.19 170 VAL A N 1
ATOM 1351 C CA . VAL A 1 170 ? 75.700 0.598 -47.070 1.00 45.19 170 VAL A CA 1
ATOM 1352 C C . VAL A 1 170 ? 74.890 -0.383 -46.223 1.00 45.19 170 VAL A C 1
ATOM 1354 O O . VAL A 1 170 ? 74.277 -1.313 -46.746 1.00 45.19 170 VAL A O 1
ATOM 1357 N N . THR A 1 171 ? 74.934 -0.207 -44.905 1.00 36.00 171 THR A N 1
ATOM 1358 C CA . THR A 1 171 ? 74.024 -0.864 -43.974 1.00 36.00 171 THR A CA 1
ATOM 1359 C C . THR A 1 171 ? 72.639 -0.242 -44.084 1.00 36.00 171 THR A C 1
ATOM 1361 O O . THR A 1 171 ? 72.416 0.944 -43.856 1.00 36.00 171 THR A O 1
ATOM 1364 N N . GLU A 1 172 ? 71.719 -1.114 -44.465 1.00 49.56 172 GLU A N 1
ATOM 1365 C CA . GLU A 1 172 ? 70.289 -1.109 -44.206 1.00 49.56 172 GLU A CA 1
ATOM 1366 C C . GLU A 1 172 ? 69.950 -0.458 -42.851 1.00 49.56 172 GLU A C 1
ATOM 1368 O O . GLU A 1 172 ? 70.106 -1.059 -41.789 1.00 49.56 172 GLU A O 1
ATOM 1373 N N . THR A 1 173 ? 69.472 0.785 -42.871 1.00 38.50 173 THR A N 1
ATOM 1374 C CA . THR A 1 173 ? 68.774 1.374 -41.727 1.00 38.50 173 THR A CA 1
ATOM 1375 C C . THR A 1 173 ? 67.299 1.016 -41.817 1.00 38.50 173 THR A C 1
ATOM 1377 O O . THR A 1 173 ? 66.460 1.753 -42.332 1.00 38.50 173 THR A O 1
ATOM 1380 N N . VAL A 1 174 ? 66.997 -0.158 -41.264 1.00 43.12 174 VAL A N 1
ATOM 1381 C CA . VAL A 1 174 ? 65.732 -0.408 -40.577 1.00 43.12 174 VAL A CA 1
ATOM 1382 C C . VAL A 1 174 ? 65.578 0.705 -39.540 1.00 43.12 174 VAL A C 1
ATOM 1384 O O . VAL A 1 174 ? 66.356 0.776 -38.591 1.00 43.12 174 VAL A O 1
ATOM 1387 N N . VAL A 1 175 ? 64.611 1.606 -39.724 1.00 39.41 175 VAL A N 1
ATOM 1388 C CA . VAL A 1 175 ? 64.154 2.428 -38.600 1.00 39.41 175 VAL A CA 1
ATOM 1389 C C . VAL A 1 175 ? 63.250 1.531 -37.773 1.00 39.41 175 VAL A C 1
ATOM 1391 O O . VAL A 1 175 ? 62.120 1.211 -38.142 1.00 39.41 175 VAL A O 1
ATOM 1394 N N . GLU A 1 176 ? 63.865 1.052 -36.706 1.00 39.44 176 GLU A N 1
ATOM 1395 C CA . GLU A 1 176 ? 63.320 0.260 -35.628 1.00 39.44 176 GLU A CA 1
ATOM 1396 C C . GLU A 1 176 ? 62.142 0.976 -34.961 1.00 39.44 176 GLU A C 1
ATOM 1398 O O . GLU A 1 176 ? 62.145 2.186 -34.726 1.00 39.44 176 GLU A O 1
ATOM 1403 N N . VAL A 1 177 ? 61.122 0.176 -34.670 1.00 44.75 177 VAL A N 1
ATOM 1404 C CA . VAL A 1 177 ? 60.025 0.490 -33.763 1.00 44.75 177 VAL A CA 1
ATOM 1405 C C . VAL A 1 177 ? 60.620 0.835 -32.400 1.00 44.75 177 VAL A C 1
ATOM 1407 O O . VAL A 1 177 ? 61.211 -0.029 -31.761 1.00 44.75 177 VAL A O 1
ATOM 1410 N N . VAL A 1 178 ? 60.410 2.063 -31.928 1.00 41.09 178 VAL A N 1
ATOM 1411 C CA . VAL A 1 178 ? 60.482 2.368 -30.498 1.00 41.09 178 VAL A CA 1
ATOM 1412 C C . VAL A 1 178 ? 59.144 2.950 -30.073 1.00 41.09 178 VAL A C 1
ATOM 1414 O O . VAL A 1 178 ? 58.687 3.987 -30.544 1.00 41.09 178 VAL A O 1
ATOM 1417 N N . GLU A 1 179 ? 58.513 2.160 -29.220 1.00 46.12 179 GLU A N 1
ATOM 1418 C CA . GLU A 1 179 ? 57.405 2.454 -28.334 1.00 46.12 179 GLU A CA 1
ATOM 1419 C C . GLU A 1 179 ? 57.678 3.744 -27.540 1.00 46.12 179 GLU A C 1
ATOM 1421 O O . GLU A 1 179 ? 58.651 3.818 -26.794 1.00 46.12 179 GLU A O 1
ATOM 1426 N N . GLU A 1 180 ? 56.815 4.754 -27.669 1.00 35.31 180 GLU A N 1
ATOM 1427 C CA . GLU A 1 180 ? 56.738 5.833 -26.685 1.00 35.31 180 GLU A CA 1
ATOM 1428 C C . GLU A 1 180 ? 55.272 6.133 -26.371 1.00 35.31 180 GLU A C 1
ATOM 1430 O O . GLU A 1 180 ? 54.432 6.360 -27.247 1.00 35.31 180 GLU A O 1
ATOM 1435 N N . ALA A 1 181 ? 54.979 6.015 -25.082 1.00 35.53 181 ALA A N 1
ATOM 1436 C CA . ALA A 1 181 ? 53.678 6.157 -24.479 1.00 35.53 181 ALA A CA 1
ATOM 1437 C C . ALA A 1 181 ? 53.250 7.632 -24.388 1.00 35.53 181 ALA A C 1
ATOM 1439 O O . ALA A 1 181 ? 54.020 8.495 -23.987 1.00 35.53 181 ALA A O 1
ATOM 1440 N N . ASP A 1 182 ? 51.986 7.853 -24.745 1.00 32.94 182 ASP A N 1
ATOM 1441 C CA . ASP A 1 182 ? 50.955 8.563 -23.977 1.00 32.94 182 ASP A CA 1
ATOM 1442 C C . ASP A 1 182 ? 51.283 9.934 -23.342 1.00 32.94 182 ASP A C 1
ATOM 1444 O O . ASP A 1 182 ? 51.915 10.024 -22.291 1.00 32.94 182 ASP A O 1
ATOM 1448 N N . ALA A 1 183 ? 50.751 11.007 -23.945 1.00 37.34 183 ALA A N 1
ATOM 1449 C CA . ALA A 1 183 ? 49.645 11.808 -23.384 1.00 37.34 183 ALA A CA 1
ATOM 1450 C C . ALA A 1 183 ? 49.525 13.182 -24.083 1.00 37.34 183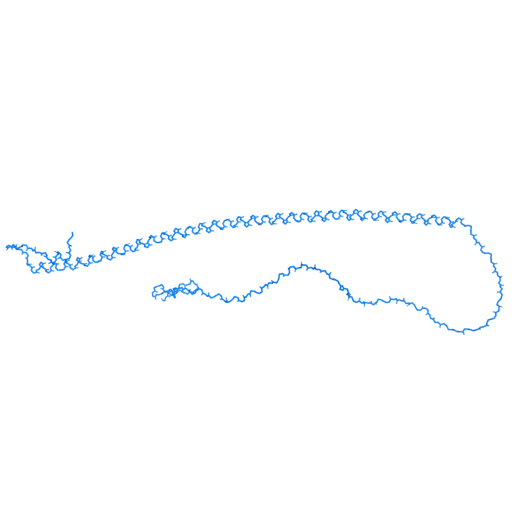 ALA A C 1
ATOM 1452 O O . ALA A 1 183 ? 50.499 13.935 -24.147 1.00 37.34 183 ALA A O 1
ATOM 1453 N N . PRO A 1 184 ? 48.315 13.591 -24.505 1.00 39.81 184 PRO A N 1
ATOM 1454 C CA . PRO A 1 184 ? 47.952 15.000 -24.520 1.00 39.81 184 PRO A CA 1
ATOM 1455 C C . PRO A 1 184 ? 46.800 15.275 -23.543 1.00 39.81 184 PRO A C 1
ATOM 1457 O O . PRO A 1 184 ? 45.713 14.707 -23.644 1.00 39.81 184 PRO A O 1
ATOM 1460 N N . GLU A 1 185 ? 47.034 16.205 -22.616 1.00 43.41 185 GLU A N 1
ATOM 1461 C CA . GLU A 1 185 ? 45.976 16.900 -21.886 1.00 43.41 185 GLU A CA 1
ATOM 1462 C C . GLU A 1 185 ? 45.165 17.759 -22.863 1.00 43.41 185 GLU A C 1
ATOM 1464 O O . GLU A 1 185 ? 45.692 18.682 -23.489 1.00 43.41 185 GLU A O 1
ATOM 1469 N N . THR A 1 186 ? 43.857 17.522 -22.960 1.00 32.69 186 THR A N 1
ATOM 1470 C CA . THR A 1 186 ? 42.900 18.617 -23.154 1.00 32.69 186 THR A CA 1
ATOM 1471 C C . THR A 1 186 ? 41.533 18.258 -22.581 1.00 32.69 186 THR A C 1
ATOM 1473 O O . THR A 1 186 ? 41.041 17.140 -22.698 1.00 32.69 186 THR A O 1
ATOM 1476 N N . GLU A 1 187 ? 40.965 19.255 -21.917 1.00 45.47 187 GLU A N 1
ATOM 1477 C CA . GLU A 1 187 ? 39.694 19.287 -21.210 1.00 45.47 187 GLU A CA 1
ATOM 1478 C C . GLU A 1 187 ? 38.500 18.812 -22.055 1.00 45.47 187 GLU A C 1
ATOM 1480 O O . GLU A 1 187 ? 38.208 19.393 -23.095 1.00 45.47 187 GLU A O 1
ATOM 1485 N N . GLU A 1 188 ? 37.700 17.878 -21.529 1.00 36.50 188 GLU A N 1
ATOM 1486 C CA . GLU A 1 188 ? 36.266 17.831 -21.826 1.00 36.50 188 GLU A CA 1
ATOM 1487 C C . GLU A 1 188 ? 35.445 17.429 -20.593 1.00 36.50 188 GLU A C 1
ATOM 1489 O O . GLU A 1 188 ? 35.666 16.420 -19.921 1.00 36.50 188 GLU A O 1
ATOM 1494 N N . LYS A 1 189 ? 34.463 18.283 -20.300 1.00 44.06 189 LYS A N 1
ATOM 1495 C CA . LYS A 1 189 ? 33.476 18.154 -19.231 1.00 44.06 189 LYS A CA 1
ATOM 1496 C C . LYS A 1 189 ? 32.575 16.950 -19.499 1.00 44.06 189 LYS A C 1
ATOM 1498 O O . LYS A 1 189 ? 31.652 17.038 -20.306 1.00 44.06 189 LYS A O 1
ATOM 1503 N N . SER A 1 190 ? 32.766 15.867 -18.753 1.00 37.56 190 SER A N 1
ATOM 1504 C CA . SER A 1 190 ? 31.784 14.788 -18.653 1.00 37.56 190 SER A CA 1
ATOM 1505 C C . SER A 1 190 ? 30.980 14.931 -17.356 1.00 37.56 190 SER A C 1
ATOM 1507 O O . SER A 1 190 ? 31.453 14.708 -16.245 1.00 37.56 190 SER A O 1
ATOM 1509 N N . ASN A 1 191 ? 29.718 15.335 -17.512 1.00 46.75 191 ASN A N 1
ATOM 1510 C CA . ASN A 1 191 ? 28.684 15.217 -16.488 1.00 46.75 191 ASN A CA 1
ATOM 1511 C C . ASN A 1 191 ? 28.344 13.726 -16.322 1.00 46.75 191 ASN A C 1
ATOM 1513 O O . ASN A 1 191 ? 27.420 13.212 -16.951 1.00 46.75 191 ASN A O 1
ATOM 1517 N N . ALA A 1 192 ? 29.101 13.024 -15.484 1.00 36.16 192 ALA A N 1
ATOM 1518 C CA . ALA A 1 192 ? 28.714 11.723 -14.962 1.00 36.16 192 ALA A CA 1
ATOM 1519 C C . ALA A 1 192 ? 28.135 11.932 -13.559 1.00 36.16 192 ALA A C 1
ATOM 1521 O O . ALA A 1 192 ? 28.842 12.288 -12.618 1.00 36.16 192 ALA A O 1
ATOM 1522 N N . LEU A 1 193 ? 26.821 11.731 -13.439 1.00 46.59 193 LEU A N 1
ATOM 1523 C CA . LEU A 1 193 ? 26.089 11.619 -12.180 1.00 46.59 193 LEU A CA 1
ATOM 1524 C C . LEU A 1 193 ? 26.616 10.405 -11.401 1.00 46.59 193 LEU A C 1
ATOM 1526 O O . LEU A 1 193 ? 26.044 9.317 -11.440 1.00 46.59 193 LEU A O 1
ATOM 1530 N N . GLY A 1 194 ? 27.732 10.600 -10.704 1.00 30.86 194 GLY A N 1
ATOM 1531 C CA . GLY A 1 194 ? 28.216 9.706 -9.668 1.00 30.86 194 GLY A CA 1
ATOM 1532 C C . GLY A 1 194 ? 27.278 9.796 -8.474 1.00 30.86 194 GLY A C 1
ATOM 1533 O O . GLY A 1 194 ? 27.399 10.687 -7.637 1.00 30.86 194 GLY A O 1
ATOM 1534 N N . PHE A 1 195 ? 26.322 8.875 -8.411 1.00 40.78 195 PHE A N 1
ATOM 1535 C CA . PHE A 1 195 ? 25.620 8.551 -7.181 1.00 40.78 195 PHE A CA 1
ATOM 1536 C C . PHE A 1 195 ? 26.656 8.015 -6.189 1.00 40.78 195 PHE A C 1
ATOM 1538 O O . PHE A 1 195 ? 27.026 6.843 -6.220 1.00 40.78 195 PHE A O 1
ATOM 1545 N N . THR A 1 196 ? 27.163 8.885 -5.322 1.00 40.50 196 THR A N 1
ATOM 1546 C CA . THR A 1 196 ? 27.755 8.440 -4.069 1.00 40.50 196 THR A CA 1
ATOM 1547 C C . THR A 1 196 ? 26.600 7.910 -3.220 1.00 40.50 196 THR A C 1
ATOM 1549 O O . THR A 1 196 ? 25.626 8.640 -3.003 1.00 40.50 196 THR A O 1
ATOM 1552 N N . PRO A 1 197 ? 26.634 6.658 -2.727 1.00 41.44 197 PRO A N 1
ATOM 1553 C CA . PRO A 1 197 ? 25.751 6.311 -1.636 1.00 41.44 197 PRO A CA 1
ATOM 1554 C C . PRO A 1 197 ? 26.225 7.184 -0.482 1.00 41.44 197 PRO A C 1
ATOM 1556 O O . PRO A 1 197 ? 27.306 6.985 0.071 1.00 41.44 197 PRO A O 1
ATOM 1559 N N . LYS A 1 198 ? 25.454 8.228 -0.176 1.00 40.00 198 LYS A N 1
ATOM 1560 C CA . LYS A 1 198 ? 25.606 8.953 1.074 1.00 40.00 198 LYS A CA 1
ATOM 1561 C C . LYS A 1 198 ? 25.572 7.885 2.156 1.00 40.00 198 LYS A C 1
ATOM 1563 O O . LYS A 1 198 ? 24.548 7.218 2.307 1.00 40.00 198 LYS A O 1
ATOM 1568 N N . ALA A 1 199 ? 26.706 7.683 2.830 1.00 42.06 199 ALA A N 1
ATOM 1569 C CA . ALA A 1 199 ? 26.745 6.927 4.063 1.00 42.06 199 ALA A CA 1
ATOM 1570 C C . ALA A 1 199 ? 25.590 7.465 4.904 1.00 42.06 199 ALA A C 1
ATOM 1572 O O . ALA A 1 199 ? 25.514 8.671 5.173 1.00 42.06 199 ALA A O 1
ATOM 1573 N N . MET A 1 200 ? 24.623 6.590 5.180 1.00 40.88 200 MET A N 1
ATOM 1574 C CA . MET A 1 200 ? 23.594 6.879 6.160 1.00 40.88 200 MET A CA 1
ATOM 1575 C C . MET A 1 200 ? 24.333 7.383 7.405 1.00 40.88 200 MET A C 1
ATOM 1577 O O . MET A 1 200 ? 25.367 6.798 7.743 1.00 40.88 200 MET A O 1
ATOM 1581 N N . PRO A 1 201 ? 23.879 8.461 8.072 1.00 45.78 201 PRO A N 1
ATOM 1582 C CA . PRO A 1 201 ? 24.300 8.636 9.452 1.00 45.78 201 PRO A CA 1
ATOM 1583 C C . PRO A 1 201 ? 24.019 7.298 10.135 1.00 45.78 201 PRO A C 1
ATOM 1585 O O . PRO A 1 201 ? 22.940 6.745 9.905 1.00 45.78 201 PRO A O 1
ATOM 1588 N N . GLU A 1 202 ? 25.006 6.748 10.848 1.00 47.81 202 GLU A N 1
ATOM 1589 C CA . GLU A 1 202 ? 24.799 5.613 11.744 1.00 47.81 202 GLU A CA 1
ATOM 1590 C C . GLU A 1 202 ? 23.519 5.902 12.521 1.00 47.81 202 GLU A C 1
ATOM 1592 O O . GLU A 1 202 ? 23.462 6.790 13.369 1.00 47.81 202 GLU A O 1
ATOM 1597 N N . SER A 1 203 ? 22.441 5.245 12.106 1.00 42.94 203 SER A N 1
ATOM 1598 C CA . SER A 1 203 ? 21.199 5.264 12.835 1.00 42.94 203 SER A CA 1
ATOM 1599 C C . SER A 1 203 ? 21.494 4.419 14.050 1.00 42.94 203 SER A C 1
ATOM 1601 O O . SER A 1 203 ? 21.696 3.209 13.904 1.00 42.94 203 SER A O 1
ATOM 1603 N N . ASP A 1 204 ? 21.559 5.080 15.202 1.00 51.19 204 ASP A N 1
ATOM 1604 C CA . ASP A 1 204 ? 21.394 4.450 16.501 1.00 51.19 204 ASP A CA 1
ATOM 1605 C C . ASP A 1 204 ? 20.412 3.283 16.362 1.00 51.19 204 ASP A C 1
ATOM 1607 O O . ASP A 1 204 ? 19.342 3.413 15.748 1.00 51.19 204 ASP A O 1
ATOM 1611 N N . GLU A 1 205 ? 20.836 2.123 16.864 1.00 47.47 205 GLU A N 1
ATOM 1612 C CA . GLU A 1 205 ? 20.037 0.906 16.950 1.00 47.47 205 GLU A CA 1
ATOM 1613 C C . GLU A 1 205 ? 18.586 1.252 17.313 1.00 47.47 205 GLU A C 1
ATOM 1615 O O . GLU A 1 205 ? 18.369 2.145 18.134 1.00 47.47 205 GLU A O 1
ATOM 1620 N N . PRO A 1 206 ? 17.568 0.580 16.741 1.00 40.19 206 PRO A N 1
ATOM 1621 C CA . PRO A 1 206 ? 16.189 0.918 17.046 1.00 40.19 206 PRO A CA 1
ATOM 1622 C C . PRO A 1 206 ? 15.950 0.724 18.545 1.00 40.19 206 PRO A C 1
ATOM 1624 O O . PRO A 1 206 ? 15.780 -0.405 19.017 1.00 40.19 206 PRO A O 1
ATOM 1627 N N . GLU A 1 207 ? 15.924 1.831 19.293 1.00 47.16 207 GLU A N 1
ATOM 1628 C CA . GLU A 1 207 ? 15.471 1.835 20.670 1.00 47.16 207 GLU A CA 1
ATOM 1629 C C . GLU A 1 207 ? 14.080 1.212 20.665 1.00 47.16 207 GLU A C 1
ATOM 1631 O O . GLU A 1 207 ? 13.126 1.717 20.067 1.00 47.16 207 GLU A O 1
ATOM 1636 N N . THR A 1 208 ? 13.980 0.046 21.296 1.00 54.56 208 THR A N 1
ATOM 1637 C CA . THR A 1 208 ? 12.716 -0.656 21.465 1.00 54.56 208 THR A CA 1
ATOM 1638 C C . THR A 1 208 ? 11.684 0.330 22.011 1.00 54.56 208 THR A C 1
ATOM 1640 O O . THR A 1 208 ? 11.998 0.995 23.005 1.00 54.56 208 THR A O 1
ATOM 1643 N N . PRO A 1 209 ? 10.467 0.430 21.441 1.00 50.97 209 PRO A N 1
ATOM 1644 C CA . PRO A 1 209 ? 9.464 1.333 21.979 1.00 50.97 209 PRO A CA 1
ATOM 1645 C C . PRO A 1 209 ? 9.202 0.934 23.433 1.00 50.97 209 PRO A C 1
ATOM 1647 O O . PRO A 1 209 ? 8.668 -0.144 23.709 1.00 50.97 209 PRO A O 1
ATOM 1650 N N . LYS A 1 210 ? 9.631 1.779 24.379 1.00 53.62 210 LYS A N 1
ATOM 1651 C CA . LYS A 1 210 ? 9.304 1.617 25.795 1.00 53.62 210 LYS A CA 1
ATOM 1652 C C . LYS A 1 210 ? 7.796 1.793 25.909 1.00 53.62 210 LYS A C 1
ATOM 1654 O O . LYS A 1 210 ? 7.282 2.907 25.852 1.00 53.62 210 LYS A O 1
ATOM 1659 N N . SER A 1 211 ? 7.089 0.670 26.007 1.00 60.97 211 SER A N 1
ATOM 1660 C CA . SER A 1 211 ? 5.663 0.649 26.310 1.00 60.97 211 SER A CA 1
ATOM 1661 C C . SER A 1 211 ? 5.411 1.510 27.549 1.00 60.97 211 SER A C 1
ATOM 1663 O O . SER A 1 211 ? 6.064 1.340 28.578 1.00 60.97 211 SER A O 1
ATOM 1665 N N . LYS A 1 212 ? 4.464 2.448 27.442 1.00 63.47 212 LYS A N 1
ATOM 1666 C CA . LYS A 1 212 ? 4.053 3.347 28.536 1.00 63.47 212 LYS A CA 1
ATOM 1667 C C . LYS A 1 212 ? 3.433 2.584 29.714 1.00 63.47 212 LYS A C 1
ATOM 1669 O O . LYS A 1 212 ? 3.339 3.102 30.822 1.00 63.47 212 LYS A O 1
ATOM 1674 N N . PHE A 1 213 ? 3.025 1.349 29.452 1.00 50.78 213 PHE A N 1
ATOM 1675 C CA . PHE A 1 213 ? 2.607 0.365 30.430 1.00 50.78 213 PHE A CA 1
ATOM 1676 C C . PHE A 1 213 ? 3.793 -0.580 30.623 1.00 50.78 213 PHE A C 1
ATOM 1678 O O . PHE A 1 213 ? 4.300 -1.108 29.632 1.00 50.78 213 PHE A O 1
ATOM 1685 N N . GLY A 1 214 ? 4.272 -0.744 31.860 1.00 61.00 214 GLY A N 1
ATOM 1686 C CA . GLY A 1 214 ? 5.350 -1.681 32.203 1.00 61.00 214 GLY A CA 1
ATOM 1687 C C . GLY A 1 214 ? 5.044 -3.130 31.776 1.00 61.00 214 GLY A C 1
ATOM 1688 O O . GLY A 1 214 ? 4.083 -3.363 31.046 1.00 61.00 214 GLY A O 1
ATOM 1689 N N . PRO A 1 215 ? 5.833 -4.136 32.192 1.00 59.94 215 PRO A N 1
ATOM 1690 C CA . PRO A 1 215 ? 5.582 -5.523 31.794 1.00 59.94 215 PRO A CA 1
ATOM 1691 C C . PRO A 1 215 ? 4.134 -5.918 32.131 1.00 59.94 215 PRO A C 1
ATOM 1693 O O . PRO A 1 215 ? 3.768 -6.022 33.298 1.00 59.94 215 PRO A O 1
ATOM 1696 N N . LEU A 1 216 ? 3.303 -6.065 31.093 1.00 60.81 216 LEU A N 1
ATOM 1697 C CA . LEU A 1 216 ? 1.881 -6.381 31.204 1.00 60.81 216 LEU A CA 1
ATOM 1698 C C . LEU A 1 216 ? 1.751 -7.804 31.757 1.00 60.81 216 LEU A C 1
ATOM 1700 O O . LEU A 1 216 ? 1.949 -8.778 31.032 1.00 60.81 216 LEU A O 1
ATOM 1704 N N . GLN A 1 217 ? 1.462 -7.912 33.052 1.00 60.75 217 GLN A N 1
ATOM 1705 C CA . GLN A 1 217 ? 1.138 -9.171 33.717 1.00 60.75 217 GLN A CA 1
ATOM 1706 C C . GLN A 1 217 ? -0.378 -9.375 33.644 1.00 60.75 217 GLN A C 1
ATOM 1708 O O . GLN A 1 217 ? -1.148 -8.602 34.214 1.00 60.75 217 GLN A O 1
ATOM 1713 N N . PHE A 1 218 ? -0.816 -10.390 32.900 1.00 51.59 218 PHE A N 1
ATOM 1714 C CA . PHE A 1 218 ? -2.224 -10.774 32.816 1.00 51.59 218 PHE A CA 1
ATOM 1715 C C . PHE A 1 218 ? -2.505 -11.866 33.854 1.00 51.59 218 PHE A C 1
ATOM 1717 O O . PHE A 1 218 ? -2.291 -13.040 33.578 1.00 51.59 218 PHE A O 1
ATOM 1724 N N . GLY A 1 219 ? -2.992 -11.489 35.041 1.00 54.97 219 GLY A N 1
ATOM 1725 C CA . GLY A 1 219 ? -3.274 -12.441 36.127 1.00 54.97 219 GLY A CA 1
ATOM 1726 C C . GLY A 1 219 ? -2.012 -13.066 36.741 1.00 54.97 219 GLY A C 1
ATOM 1727 O O . GLY A 1 219 ? -0.930 -13.007 36.163 1.00 54.97 219 GLY A O 1
ATOM 1728 N N . GLU A 1 220 ? -2.141 -13.646 37.935 1.00 59.50 220 GLU A N 1
ATOM 1729 C CA . GLU A 1 220 ? -0.999 -14.062 38.776 1.00 59.50 220 GLU A CA 1
ATOM 1730 C C . GLU A 1 220 ? -0.125 -15.186 38.167 1.00 59.50 220 GLU A C 1
ATOM 1732 O O . GLU A 1 220 ? 1.010 -15.376 38.600 1.00 59.50 220 GLU A O 1
ATOM 1737 N N . ASP A 1 221 ? -0.585 -15.849 37.097 1.00 53.53 221 ASP A N 1
ATOM 1738 C CA . ASP A 1 221 ? 0.023 -17.088 36.585 1.00 53.53 221 ASP A CA 1
ATOM 1739 C C . ASP A 1 221 ? 0.531 -17.044 35.125 1.00 53.53 221 ASP A C 1
ATOM 1741 O O . ASP A 1 221 ? 0.937 -18.083 34.594 1.00 53.53 221 ASP A O 1
ATOM 1745 N N . TYR A 1 222 ? 0.528 -15.886 34.442 1.00 53.81 222 TYR A N 1
ATOM 1746 C CA . TYR A 1 222 ? 0.934 -15.801 33.025 1.00 53.81 222 TYR A CA 1
ATOM 1747 C C . TYR A 1 222 ? 2.059 -14.785 32.757 1.00 53.81 222 TYR A C 1
ATOM 1749 O O . TYR A 1 222 ? 1.868 -13.571 32.814 1.00 53.81 222 TYR A O 1
ATOM 1757 N N . GLU A 1 223 ? 3.231 -15.290 32.350 1.00 56.75 223 GLU A N 1
ATOM 1758 C CA . GLU A 1 223 ? 4.338 -14.487 31.809 1.00 56.75 223 GLU A CA 1
ATOM 1759 C C . GLU A 1 223 ? 4.364 -14.560 30.272 1.00 56.75 223 GLU A C 1
ATOM 1761 O O . GLU A 1 223 ? 4.544 -15.627 29.677 1.00 56.75 223 GLU A O 1
ATOM 1766 N N . VAL A 1 224 ? 4.223 -13.410 29.602 1.00 53.62 224 VAL A N 1
ATOM 1767 C CA . VAL A 1 224 ? 4.328 -13.314 28.138 1.00 53.62 224 VAL A CA 1
ATOM 1768 C C . VAL A 1 224 ? 5.804 -13.288 27.739 1.00 53.62 224 VAL A C 1
ATOM 1770 O O . VAL A 1 224 ? 6.468 -12.254 27.804 1.00 53.62 224 VAL A O 1
ATOM 1773 N N . LYS A 1 225 ? 6.341 -14.429 27.29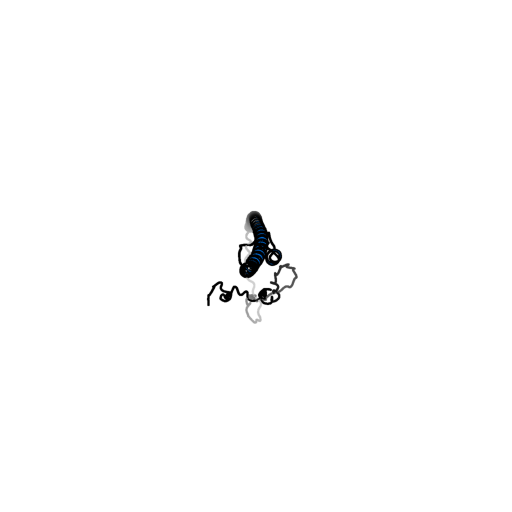5 1.00 56.19 225 LYS A N 1
ATOM 1774 C CA . LYS A 1 225 ? 7.672 -14.472 26.672 1.00 56.19 225 LYS A CA 1
ATOM 1775 C C . LYS A 1 225 ? 7.566 -14.031 25.211 1.00 56.19 225 LYS A C 1
ATOM 1777 O O . LYS A 1 225 ? 6.696 -14.495 24.477 1.00 56.19 225 LYS A O 1
ATOM 1782 N N . ARG A 1 226 ? 8.504 -13.177 24.780 1.00 54.66 226 ARG A N 1
ATOM 1783 C CA . ARG A 1 226 ? 8.585 -12.501 23.461 1.00 54.66 226 ARG A CA 1
ATOM 1784 C C . ARG A 1 226 ? 8.553 -13.426 22.227 1.00 54.66 226 ARG A C 1
ATOM 1786 O O . ARG A 1 226 ? 8.479 -12.932 21.112 1.00 54.66 226 ARG A O 1
ATOM 1793 N N . ASN A 1 227 ? 8.552 -14.745 22.424 1.00 51.34 227 ASN A N 1
ATOM 1794 C CA . ASN A 1 227 ? 8.489 -15.765 21.374 1.00 51.34 227 ASN A CA 1
ATOM 1795 C C . ASN A 1 227 ? 7.057 -16.276 21.111 1.00 51.34 227 ASN A C 1
ATOM 1797 O O . ASN A 1 227 ? 6.892 -17.357 20.550 1.00 51.34 227 ASN A O 1
ATOM 1801 N N . GLY A 1 228 ? 6.021 -15.558 21.563 1.00 53.72 228 GLY A N 1
ATOM 1802 C CA . GLY A 1 228 ? 4.616 -15.906 21.305 1.00 53.72 228 GLY A CA 1
ATOM 1803 C C . GLY A 1 228 ? 4.150 -17.222 21.939 1.00 53.72 228 GLY A C 1
ATOM 1804 O O . GLY A 1 228 ? 3.086 -17.727 21.595 1.00 53.72 228 GLY A O 1
ATOM 1805 N N . LYS A 1 229 ? 4.934 -17.801 22.857 1.00 50.34 229 LYS A N 1
ATOM 1806 C CA . LYS A 1 229 ? 4.572 -19.026 23.576 1.00 50.34 229 LYS A CA 1
ATOM 1807 C C . LYS A 1 229 ? 4.098 -18.680 24.979 1.00 50.34 229 LYS A C 1
ATOM 1809 O O . LYS A 1 229 ? 4.873 -18.185 25.796 1.00 50.34 229 LYS A O 1
ATOM 1814 N N . TYR A 1 230 ? 2.832 -18.981 25.242 1.00 57.19 230 TYR A N 1
ATOM 1815 C CA . TYR A 1 230 ? 2.244 -18.948 26.575 1.00 57.19 230 TYR A CA 1
ATOM 1816 C C . TYR A 1 230 ? 2.759 -20.151 27.369 1.00 57.19 230 TYR A C 1
ATOM 1818 O O . TYR A 1 230 ? 2.614 -21.289 26.924 1.00 57.19 230 TYR A O 1
ATOM 1826 N N . SER A 1 231 ? 3.363 -19.911 28.530 1.00 56.81 231 SER A N 1
ATOM 1827 C CA . SER A 1 231 ? 3.665 -20.968 29.496 1.00 56.81 231 SER A CA 1
ATOM 1828 C C . SER A 1 231 ? 2.954 -20.635 30.792 1.00 56.81 231 SER A C 1
ATOM 1830 O O . SER A 1 231 ? 3.164 -19.558 31.346 1.00 56.81 231 SER A O 1
ATOM 1832 N N . ARG A 1 232 ? 2.124 -21.568 31.253 1.00 48.50 232 ARG A N 1
ATOM 1833 C CA . ARG A 1 232 ? 1.586 -21.565 32.613 1.00 48.50 232 ARG A CA 1
ATOM 1834 C C . ARG A 1 232 ? 2.726 -21.938 33.569 1.00 48.50 232 ARG A C 1
ATOM 1836 O O . ARG A 1 232 ? 3.574 -22.747 33.173 1.00 48.50 232 ARG A O 1
ATOM 1843 N N . LYS A 1 233 ? 2.785 -21.324 34.750 1.00 55.84 233 LYS A N 1
ATOM 1844 C CA . LYS A 1 233 ? 3.584 -21.870 35.857 1.00 55.84 233 LYS A CA 1
ATOM 1845 C C . LYS A 1 233 ? 2.942 -23.148 36.390 1.00 55.84 233 LYS A C 1
ATOM 1847 O O . LYS A 1 233 ? 1.700 -23.268 36.280 1.00 55.84 233 LYS A O 1
#

pLDDT: mean 76.06, std 23.66, range [30.86, 98.31]

Sequence (233 aa):
MFSVNEINEKKFEKAAFGYKPESVDTFLFEVSEAYSAVVEENKQLQKKIQILAEKVQEYREQEDSLRDTLLTAQRLGDSLLKESKNKADVIIKDASAKAEKIVESAQKKLEGEQIALTKMQREVSGFKTRLMSLYKTHIELISALPDYEEPAEKPQETPAEQPEPAAEPVTETVVEVVEEADAPETEEKSNALGFTPKAMPESDEPETPKSKFGPLQFGEDYEVKRNGKYSRK

Radius of gyration: 60.72 Å; chains: 1; bounding box: 152×41×157 Å